Protein AF-A0A7S4K753-F1 (afdb_monomer_lite)

Radius of gyration: 19.4 Å; chains: 1; bounding box: 57×45×47 Å

Organism: NCBI:txid72548

Structure (mmCIF, N/CA/C/O backbone):
data_AF-A0A7S4K753-F1
#
_entry.id   AF-A0A7S4K753-F1
#
loop_
_atom_site.group_PDB
_atom_site.id
_atom_site.type_symbol
_atom_site.label_atom_id
_atom_site.label_alt_id
_atom_site.label_comp_id
_atom_site.label_asym_id
_atom_site.label_entity_id
_atom_site.label_seq_id
_atom_site.pdbx_PDB_ins_code
_atom_site.Cartn_x
_atom_site.Cartn_y
_atom_site.Cartn_z
_atom_site.occupancy
_atom_site.B_iso_or_equiv
_atom_site.auth_seq_id
_atom_site.auth_comp_id
_atom_site.auth_asym_id
_atom_site.auth_atom_id
_atom_site.pdbx_PDB_model_num
ATOM 1 N N . MET A 1 1 ? -25.420 13.049 -17.238 1.00 33.62 1 MET A N 1
ATOM 2 C CA . MET A 1 1 ? -24.053 12.677 -16.825 1.00 33.62 1 MET A CA 1
ATOM 3 C C . MET A 1 1 ? -24.163 11.295 -16.200 1.00 33.62 1 MET A C 1
ATOM 5 O O . MET A 1 1 ? -24.850 11.158 -15.198 1.00 33.62 1 MET A O 1
ATOM 9 N N . LEU A 1 2 ? -23.683 10.265 -16.896 1.00 20.53 2 LEU A N 1
ATOM 10 C CA . LEU A 1 2 ? -23.896 8.861 -16.536 1.00 20.53 2 LEU A CA 1
ATOM 11 C C . LEU A 1 2 ? -22.767 8.433 -15.589 1.00 20.53 2 LEU A C 1
ATOM 13 O O . LEU A 1 2 ? -21.624 8.320 -16.021 1.00 20.53 2 LEU A O 1
ATOM 17 N N . VAL A 1 3 ? -23.076 8.246 -14.307 1.00 23.66 3 VAL A N 1
ATOM 18 C CA . VAL A 1 3 ? -22.155 7.624 -13.349 1.00 23.66 3 VAL A CA 1
ATOM 19 C C . VAL A 1 3 ? -22.283 6.117 -13.539 1.00 23.66 3 VAL A C 1
ATOM 21 O O . VAL A 1 3 ? -23.297 5.526 -13.175 1.00 23.66 3 VAL A O 1
ATOM 24 N N . VAL A 1 4 ? -21.286 5.501 -14.169 1.00 25.56 4 VAL A N 1
ATOM 25 C CA . VAL A 1 4 ? -21.184 4.042 -14.233 1.00 25.56 4 VAL A CA 1
ATOM 26 C C . VAL A 1 4 ? -20.515 3.592 -12.939 1.00 25.56 4 VAL A C 1
ATOM 28 O O . VAL A 1 4 ? -19.298 3.673 -12.803 1.00 25.56 4 VAL A O 1
ATOM 31 N N . ALA A 1 5 ? -21.325 3.164 -11.972 1.00 32.41 5 ALA A N 1
ATOM 32 C CA . ALA A 1 5 ? -20.851 2.440 -10.801 1.00 32.41 5 ALA A CA 1
ATOM 33 C C . ALA A 1 5 ? -20.392 1.048 -11.260 1.00 32.41 5 ALA A C 1
ATOM 35 O O . ALA A 1 5 ? -21.208 0.161 -11.506 1.00 32.41 5 ALA A O 1
ATOM 36 N N . GLY A 1 6 ? -19.086 0.883 -11.461 1.00 29.62 6 GLY A N 1
ATOM 37 C CA . GLY A 1 6 ? -18.485 -0.427 -11.671 1.00 29.62 6 GLY A CA 1
ATOM 38 C C . GLY A 1 6 ? -18.376 -1.139 -10.330 1.00 29.62 6 GLY A C 1
ATOM 39 O O . GLY A 1 6 ? -17.559 -0.756 -9.501 1.00 29.62 6 GLY A O 1
ATOM 40 N N . THR A 1 7 ? -19.202 -2.157 -10.107 1.00 33.22 7 THR A N 1
ATOM 41 C CA . THR A 1 7 ? -19.042 -3.074 -8.976 1.00 33.22 7 THR A CA 1
ATOM 42 C C . THR A 1 7 ? -17.751 -3.861 -9.180 1.00 33.22 7 THR A C 1
ATOM 44 O O . THR A 1 7 ? -17.680 -4.720 -10.060 1.00 33.22 7 THR A O 1
ATOM 47 N N . ILE A 1 8 ? -16.718 -3.559 -8.393 1.00 40.88 8 ILE A N 1
ATOM 48 C CA . ILE A 1 8 ? -15.500 -4.366 -8.355 1.00 40.88 8 ILE A CA 1
ATOM 49 C C . ILE A 1 8 ? -15.814 -5.588 -7.495 1.00 40.88 8 ILE A C 1
ATOM 51 O O . ILE A 1 8 ? -15.892 -5.512 -6.269 1.00 40.88 8 ILE A O 1
ATOM 55 N N . ILE A 1 9 ? -16.036 -6.728 -8.146 1.00 36.34 9 ILE A N 1
ATOM 56 C CA . ILE A 1 9 ? -16.080 -8.022 -7.468 1.00 36.34 9 ILE A CA 1
ATOM 57 C C . ILE A 1 9 ? -14.629 -8.377 -7.135 1.00 36.34 9 ILE A C 1
ATOM 59 O O . ILE A 1 9 ? -13.928 -8.976 -7.944 1.00 36.34 9 ILE A O 1
ATOM 63 N N . SER A 1 10 ? -14.162 -7.962 -5.959 1.00 42.72 10 SER A N 1
ATOM 64 C CA . SER A 1 10 ? -12.923 -8.487 -5.386 1.00 42.72 10 SER A CA 1
ATOM 65 C C . SER A 1 10 ? -13.233 -9.892 -4.870 1.00 42.72 10 SER A C 1
ATOM 67 O O . SER A 1 10 ? -13.933 -10.068 -3.871 1.00 42.72 10 SER A O 1
ATOM 69 N N . ALA A 1 11 ? -12.824 -10.899 -5.639 1.00 41.78 11 ALA A N 1
ATOM 70 C CA . ALA A 1 11 ? -12.836 -12.279 -5.186 1.00 41.78 11 ALA A CA 1
ATOM 71 C C . ALA A 1 11 ? -11.800 -12.426 -4.064 1.00 41.78 11 ALA A C 1
ATOM 73 O O . ALA A 1 11 ? -10.685 -11.926 -4.191 1.00 41.78 11 ALA A O 1
ATOM 74 N N . ALA A 1 12 ? -12.165 -13.112 -2.980 1.00 41.50 12 ALA A N 1
ATOM 75 C CA . ALA A 1 12 ? -11.199 -13.529 -1.972 1.00 41.50 12 ALA A CA 1
ATOM 76 C C . ALA A 1 12 ? -10.108 -14.361 -2.662 1.00 41.50 12 ALA A C 1
ATOM 78 O O . ALA A 1 12 ? -10.408 -15.376 -3.299 1.00 41.50 12 ALA A O 1
ATOM 79 N N . VAL A 1 13 ? -8.865 -13.891 -2.582 1.00 48.81 13 VAL A N 1
ATOM 80 C CA . VAL A 1 13 ? -7.726 -14.533 -3.239 1.00 48.81 13 VAL A CA 1
ATOM 81 C C . VAL A 1 13 ? -7.493 -15.909 -2.588 1.00 48.81 13 VAL A C 1
ATOM 83 O O . VAL A 1 13 ? -7.701 -16.050 -1.377 1.00 48.81 13 VAL A O 1
ATOM 86 N N . PRO A 1 14 ? -7.138 -16.960 -3.355 1.00 47.78 14 PRO A N 1
ATOM 87 C CA . PRO A 1 14 ? -6.963 -18.304 -2.816 1.00 47.78 14 PRO A CA 1
ATOM 88 C C . PRO A 1 14 ? -5.958 -18.333 -1.661 1.00 47.78 14 PRO A C 1
ATOM 90 O O . PRO A 1 14 ? -4.966 -17.613 -1.669 1.00 47.78 14 PRO A O 1
ATOM 93 N N . SER A 1 15 ? -6.213 -19.212 -0.689 1.00 49.69 15 SER A N 1
ATOM 94 C CA . SER A 1 15 ? -5.402 -19.408 0.516 1.00 49.69 15 SER A CA 1
ATOM 95 C C . SER A 1 15 ? -3.896 -19.443 0.224 1.00 49.69 15 SER A C 1
ATOM 97 O O . SER A 1 15 ? -3.408 -20.355 -0.447 1.00 49.69 15 SER A O 1
ATOM 99 N N . GLY A 1 16 ? -3.178 -18.466 0.769 1.00 65.00 16 GLY A N 1
ATOM 100 C CA . GLY A 1 16 ? -1.738 -18.291 0.645 1.00 65.00 16 GLY A CA 1
ATOM 101 C C . GLY A 1 16 ? -1.318 -16.927 1.191 1.00 65.00 16 GLY A C 1
ATOM 102 O O . GLY A 1 16 ? -2.157 -16.082 1.498 1.00 65.00 16 GLY A O 1
ATOM 103 N N . ASN A 1 17 ? -0.015 -16.720 1.336 1.00 72.62 17 ASN A N 1
ATOM 104 C CA . ASN A 1 17 ? 0.546 -15.403 1.628 1.00 72.62 17 ASN A CA 1
ATOM 105 C C . ASN A 1 17 ? 0.481 -14.509 0.386 1.00 72.62 17 ASN A C 1
ATOM 107 O O . ASN A 1 17 ? 0.752 -15.015 -0.702 1.00 72.62 17 ASN A O 1
ATOM 111 N N . MET A 1 18 ? 0.211 -13.211 0.572 1.00 82.06 18 MET A N 1
ATOM 112 C CA . MET A 1 18 ? -0.010 -12.200 -0.481 1.00 82.06 18 MET A CA 1
ATOM 113 C C . MET A 1 18 ? 0.915 -12.378 -1.694 1.00 82.06 18 MET A C 1
ATOM 115 O O . MET A 1 18 ? 0.521 -12.965 -2.699 1.00 82.06 18 MET A O 1
ATOM 119 N N . ASN A 1 19 ? 2.180 -11.966 -1.586 1.00 76.31 19 ASN A N 1
ATOM 120 C CA . ASN A 1 19 ? 3.164 -12.096 -2.664 1.00 76.31 19 ASN A CA 1
ATOM 121 C C . ASN A 1 19 ? 3.952 -13.423 -2.654 1.00 76.31 19 ASN A C 1
ATOM 123 O O . ASN A 1 19 ? 4.995 -13.543 -3.317 1.00 76.31 19 ASN A O 1
ATOM 127 N N . GLY A 1 20 ? 3.464 -14.428 -1.922 1.00 79.06 20 GLY A N 1
ATOM 128 C CA . GLY A 1 20 ? 4.070 -15.752 -1.802 1.00 79.06 20 GLY A CA 1
ATOM 129 C C . GLY A 1 20 ? 4.951 -15.935 -0.561 1.00 79.06 20 GLY A C 1
ATOM 130 O O . GLY A 1 20 ? 4.655 -15.437 0.519 1.00 79.06 20 GLY A O 1
ATOM 131 N N . LYS A 1 21 ? 6.011 -16.743 -0.687 1.00 80.88 21 LYS A N 1
ATOM 132 C CA . LYS A 1 21 ? 6.889 -17.098 0.443 1.00 80.88 21 LYS A CA 1
ATOM 133 C C . LYS A 1 21 ? 7.799 -15.938 0.833 1.00 80.88 21 LYS A C 1
ATOM 135 O O . LYS A 1 21 ? 8.404 -15.327 -0.050 1.00 80.88 21 LYS A O 1
ATOM 140 N N . TYR A 1 22 ? 7.982 -15.726 2.132 1.00 81.56 22 TYR A N 1
ATOM 141 C CA . TYR A 1 22 ? 8.863 -14.690 2.656 1.00 81.56 22 TYR A CA 1
ATOM 142 C C . TYR A 1 22 ? 10.170 -15.290 3.190 1.00 81.56 22 TYR A C 1
ATOM 144 O O . TYR A 1 22 ? 10.201 -16.397 3.726 1.00 81.56 22 TYR A O 1
ATOM 152 N N . SER A 1 23 ? 11.270 -14.547 3.054 1.00 82.38 23 SER A N 1
ATOM 153 C CA . SER A 1 23 ? 12.456 -14.751 3.895 1.00 82.38 23 SER A CA 1
ATOM 154 C C . SER A 1 23 ? 12.324 -13.829 5.098 1.00 82.38 23 SER A C 1
ATOM 156 O O . SER A 1 23 ? 11.972 -12.659 4.942 1.00 82.38 23 SER A O 1
ATOM 158 N N . VAL A 1 24 ? 12.581 -14.348 6.297 1.00 82.38 24 VAL A N 1
ATOM 159 C CA . VAL A 1 24 ? 12.437 -13.579 7.536 1.00 82.38 24 VAL A CA 1
ATOM 160 C C . VAL A 1 24 ? 13.811 -13.209 8.069 1.00 82.38 24 VAL A C 1
ATOM 162 O O . VAL A 1 24 ? 14.680 -14.069 8.228 1.00 82.38 24 VAL A O 1
ATOM 165 N N . SER A 1 25 ? 14.003 -11.928 8.373 1.00 80.56 25 SER A N 1
ATOM 166 C CA . SER A 1 25 ? 15.203 -11.414 9.025 1.00 80.56 25 SER A CA 1
ATOM 167 C C . SER A 1 25 ? 14.930 -11.072 10.494 1.00 80.56 25 SER A C 1
ATOM 169 O O . SER A 1 25 ? 13.840 -10.653 10.879 1.00 80.56 25 SER A O 1
ATOM 171 N N . SER A 1 26 ? 15.924 -11.289 11.357 1.00 80.69 26 SER A N 1
ATOM 172 C CA . SER A 1 26 ? 15.880 -10.896 12.770 1.00 80.69 26 SER A CA 1
ATOM 173 C C . SER A 1 26 ? 17.269 -10.454 13.222 1.00 80.69 26 SER A C 1
ATOM 175 O O . SER A 1 26 ? 18.160 -11.276 13.478 1.00 80.69 26 SER A O 1
ATOM 177 N N . GLY A 1 27 ? 17.461 -9.134 13.291 1.00 81.69 27 GLY A N 1
ATOM 178 C CA . GLY A 1 27 ? 18.778 -8.530 13.477 1.00 81.69 27 GLY A CA 1
ATOM 179 C C . GLY A 1 27 ? 19.709 -8.901 12.321 1.00 81.69 27 GLY A C 1
ATOM 180 O O . GLY A 1 27 ? 19.353 -8.747 11.160 1.00 81.69 27 GLY A O 1
ATOM 181 N N . ALA A 1 28 ? 20.887 -9.441 12.634 1.00 84.19 28 ALA A N 1
ATOM 182 C CA . ALA A 1 28 ? 21.867 -9.870 11.631 1.00 84.19 28 ALA A CA 1
ATOM 183 C C . ALA A 1 28 ? 21.584 -11.256 11.010 1.00 84.19 28 ALA A C 1
ATOM 185 O O . ALA A 1 28 ? 22.373 -11.732 10.195 1.00 84.19 28 ALA A O 1
ATOM 186 N N . ARG A 1 29 ? 20.515 -11.951 11.424 1.00 84.62 29 ARG A N 1
ATOM 187 C CA . ARG A 1 29 ? 20.182 -13.291 10.918 1.00 84.62 29 ARG A CA 1
ATOM 188 C C . ARG A 1 29 ? 19.162 -13.192 9.793 1.00 84.62 29 ARG A C 1
ATOM 190 O O . ARG A 1 29 ? 18.125 -12.561 9.975 1.00 84.62 29 ARG A O 1
ATOM 197 N N . MET A 1 30 ? 19.449 -13.870 8.689 1.00 86.44 30 MET A N 1
ATOM 198 C CA . MET A 1 30 ? 18.523 -14.098 7.578 1.00 86.44 30 MET A CA 1
ATOM 199 C C . MET A 1 30 ? 17.912 -15.497 7.683 1.00 86.44 30 MET A C 1
ATOM 201 O O . MET A 1 30 ? 18.473 -16.359 8.363 1.00 86.44 30 MET A O 1
ATOM 205 N N . ASP A 1 31 ? 16.777 -15.703 7.014 1.00 86.81 31 ASP A N 1
ATOM 206 C CA . ASP A 1 31 ? 16.052 -16.978 6.953 1.00 86.81 31 ASP A CA 1
ATOM 207 C C . ASP A 1 31 ? 15.750 -17.576 8.336 1.00 86.81 31 ASP A C 1
ATOM 209 O O . ASP A 1 31 ? 15.841 -18.788 8.557 1.00 86.81 31 ASP A O 1
ATOM 213 N N . VAL A 1 32 ? 15.412 -16.722 9.309 1.00 86.25 32 VAL A N 1
ATOM 214 C CA . VAL A 1 32 ? 15.067 -17.217 10.642 1.00 86.25 32 VAL A CA 1
ATOM 215 C C . VAL A 1 32 ? 13.771 -18.031 10.582 1.00 86.25 32 VAL A C 1
ATOM 217 O O . VAL A 1 32 ? 12.822 -17.612 9.917 1.00 86.25 32 VAL A O 1
ATOM 220 N N . PRO A 1 33 ? 13.685 -19.177 11.289 1.00 83.62 33 PRO A N 1
ATOM 221 C CA . PRO A 1 33 ? 12.453 -19.946 11.341 1.00 83.62 33 PRO A CA 1
ATOM 222 C C . PRO A 1 33 ? 11.321 -19.104 11.926 1.00 83.62 33 PRO A C 1
ATOM 224 O O . PRO A 1 33 ? 11.342 -18.724 13.098 1.00 83.62 33 PRO A O 1
ATOM 227 N N . PHE A 1 34 ? 10.324 -18.830 11.102 1.00 81.69 34 PHE A N 1
ATOM 228 C CA . PHE A 1 34 ? 9.116 -18.122 11.475 1.00 81.69 34 PHE A CA 1
ATOM 229 C C . PHE A 1 34 ? 7.969 -18.721 10.669 1.00 81.69 34 PHE A C 1
ATOM 231 O O . PHE A 1 34 ? 8.136 -19.019 9.489 1.00 81.69 34 PHE A O 1
ATOM 238 N N . ASN A 1 35 ? 6.821 -18.946 11.312 1.00 82.25 35 ASN A N 1
ATOM 239 C CA . ASN A 1 35 ? 5.630 -19.355 10.578 1.00 82.25 35 ASN A CA 1
ATOM 240 C C . ASN A 1 35 ? 5.113 -18.130 9.824 1.00 82.25 35 ASN A C 1
ATOM 242 O O . ASN A 1 35 ? 4.389 -17.323 10.405 1.00 82.25 35 ASN A O 1
ATOM 246 N N . ASP A 1 36 ? 5.521 -17.973 8.574 1.00 80.25 36 ASP A N 1
ATOM 247 C CA . ASP A 1 36 ? 5.070 -16.904 7.699 1.00 80.25 36 ASP A CA 1
ATOM 248 C C . ASP A 1 36 ? 3.751 -17.248 6.997 1.00 80.25 36 ASP A C 1
ATOM 250 O O . ASP A 1 36 ? 3.225 -16.383 6.322 1.00 80.25 36 ASP A O 1
ATOM 254 N N . ASP A 1 37 ? 3.175 -18.443 7.181 1.00 82.69 37 ASP A N 1
ATOM 255 C CA . ASP A 1 37 ? 1.859 -18.823 6.651 1.00 82.69 37 ASP A CA 1
ATOM 256 C C . ASP A 1 37 ? 0.741 -18.176 7.483 1.00 82.69 37 ASP A C 1
ATOM 258 O O . ASP A 1 37 ? 0.266 -18.715 8.492 1.00 82.69 37 ASP A O 1
ATOM 262 N N . TYR A 1 38 ? 0.327 -16.979 7.073 1.00 82.94 38 TYR A N 1
ATOM 263 C CA . TYR A 1 38 ? -0.713 -16.218 7.763 1.00 82.94 38 TYR A CA 1
ATOM 264 C C . TYR A 1 38 ? -2.106 -16.824 7.588 1.00 82.94 38 TYR A C 1
ATOM 266 O O . TYR A 1 38 ? -2.925 -16.702 8.506 1.00 82.94 38 TYR A O 1
ATOM 274 N N . ALA A 1 39 ? -2.353 -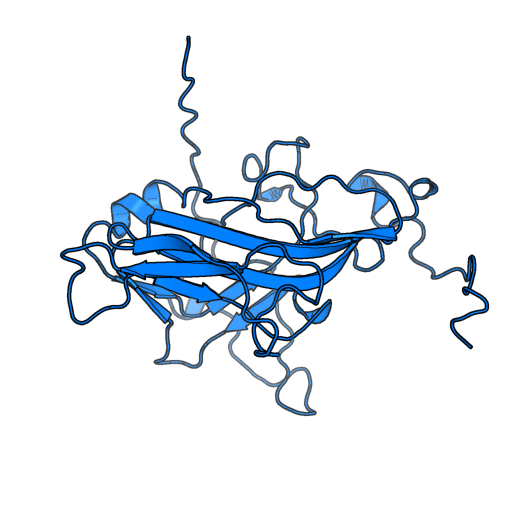17.532 6.486 1.00 84.62 39 ALA A N 1
ATOM 275 C CA . ALA A 1 39 ? -3.616 -18.219 6.241 1.00 84.62 39 ALA A CA 1
ATOM 276 C C . ALA A 1 39 ? -3.819 -19.378 7.232 1.00 84.62 39 ALA A C 1
ATOM 278 O O . ALA A 1 39 ? -4.906 -19.522 7.791 1.00 84.62 39 ALA A O 1
ATOM 279 N N . SER A 1 40 ? -2.764 -20.143 7.554 1.00 85.38 40 SER A N 1
ATOM 280 C CA . SER A 1 40 ? -2.821 -21.201 8.585 1.00 85.38 40 SER A CA 1
ATOM 281 C C . SER A 1 40 ? -3.198 -20.685 9.977 1.00 85.38 40 SER A C 1
ATOM 283 O O . SER A 1 40 ? -3.706 -21.436 10.810 1.00 85.38 40 SER A O 1
ATOM 285 N N . LYS A 1 41 ? -2.972 -19.391 10.229 1.00 84.62 41 LYS A N 1
ATOM 286 C CA . LYS A 1 41 ? -3.328 -18.698 11.474 1.00 84.62 41 LYS A CA 1
ATOM 287 C C . LYS A 1 41 ? -4.736 -18.092 11.435 1.00 84.62 41 LYS A C 1
ATOM 289 O O . LYS A 1 41 ? -5.125 -17.426 12.390 1.00 84.62 41 LYS A O 1
ATOM 294 N N . GLY A 1 42 ? -5.485 -18.305 10.352 1.00 87.56 42 GLY A N 1
ATOM 295 C CA . GLY A 1 42 ? -6.834 -17.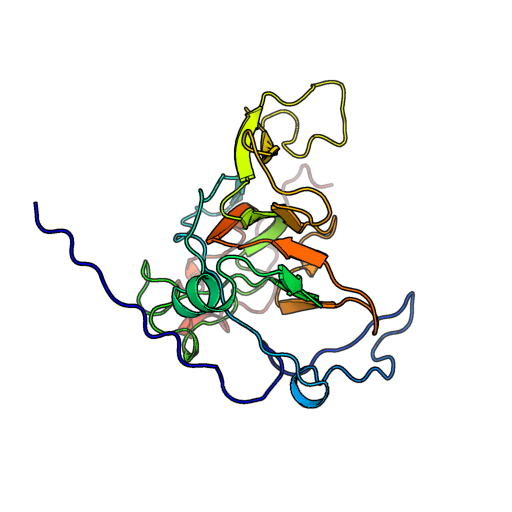777 10.159 1.00 87.56 42 GLY A CA 1
ATOM 296 C C . GLY A 1 42 ? -6.886 -16.320 9.701 1.00 87.56 42 GLY A C 1
ATOM 297 O O . GLY A 1 42 ? -7.940 -15.702 9.833 1.00 87.56 42 GLY A O 1
ATOM 298 N N . ASN A 1 43 ? -5.782 -15.759 9.195 1.00 89.06 43 ASN A N 1
ATOM 299 C CA . ASN A 1 43 ? -5.806 -14.413 8.626 1.00 89.06 43 ASN A CA 1
ATOM 300 C C . ASN A 1 43 ? -6.322 -14.439 7.184 1.00 89.06 43 ASN A C 1
ATOM 302 O O . ASN A 1 43 ? -6.060 -15.372 6.425 1.00 89.06 43 ASN A O 1
ATOM 306 N N . GLU A 1 44 ? -7.010 -13.365 6.819 1.00 91.81 44 GLU A N 1
ATOM 307 C CA . GLU A 1 44 ? -7.442 -13.034 5.463 1.00 91.81 44 GLU A CA 1
ATOM 308 C C . GLU A 1 44 ? -6.733 -11.735 5.046 1.00 91.81 44 GLU A C 1
ATOM 310 O O . GLU A 1 44 ? -6.314 -10.960 5.910 1.00 91.81 44 GLU A O 1
ATOM 315 N N . TYR A 1 45 ? -6.621 -11.470 3.744 1.00 91.94 45 TYR A N 1
ATOM 316 C CA . TYR A 1 45 ? -6.102 -10.200 3.234 1.00 91.94 45 TYR A CA 1
ATOM 317 C C . TYR A 1 45 ? -7.007 -9.630 2.142 1.00 91.94 45 TYR A C 1
ATOM 319 O O . TYR A 1 45 ? -7.872 -10.321 1.602 1.00 91.94 45 TYR A O 1
ATOM 327 N N . PHE A 1 46 ? -6.808 -8.352 1.842 1.00 93.44 46 PHE A N 1
ATOM 328 C CA . PHE A 1 46 ? -7.440 -7.654 0.734 1.00 93.44 46 PHE A CA 1
ATOM 329 C C . PHE A 1 46 ? -6.460 -6.625 0.175 1.00 93.44 46 PHE A C 1
ATOM 331 O O . PHE A 1 46 ? -5.685 -6.036 0.930 1.00 93.44 46 PHE A O 1
ATOM 338 N N . ASP A 1 47 ? -6.530 -6.392 -1.130 1.00 92.12 47 ASP A N 1
ATOM 339 C CA . ASP A 1 47 ? -5.688 -5.407 -1.797 1.00 92.12 47 ASP A CA 1
ATOM 340 C C . ASP A 1 47 ? -6.370 -4.041 -1.846 1.00 92.12 47 ASP A C 1
ATOM 342 O O . ASP A 1 47 ? -7.595 -3.921 -1.967 1.00 92.12 47 ASP A O 1
ATOM 346 N N . VAL A 1 48 ? -5.551 -2.995 -1.783 1.00 93.38 48 VAL A N 1
ATOM 347 C CA . VAL A 1 48 ? -5.980 -1.616 -1.991 1.00 93.38 48 VAL A CA 1
ATOM 348 C C . VAL A 1 48 ? -4.999 -0.954 -2.936 1.00 93.38 48 VAL A C 1
ATOM 350 O O . VAL A 1 48 ? -3.788 -1.021 -2.742 1.00 93.38 48 VAL A O 1
ATOM 353 N N . TYR A 1 49 ? -5.531 -0.298 -3.958 1.00 93.00 49 TYR A N 1
ATOM 354 C CA . TYR A 1 49 ? -4.734 0.317 -5.005 1.00 93.00 49 TYR A CA 1
ATOM 355 C C . TYR A 1 49 ? -4.807 1.836 -4.914 1.00 93.00 49 TYR A C 1
ATOM 357 O O . TYR A 1 49 ? -5.882 2.403 -4.716 1.00 93.00 49 TYR A O 1
ATOM 365 N N . SER A 1 50 ? -3.668 2.496 -5.111 1.00 92.12 50 SER A N 1
ATOM 366 C CA . SER A 1 50 ? -3.651 3.911 -5.474 1.00 92.12 50 SER A CA 1
ATOM 367 C C . SER A 1 50 ? -3.995 4.088 -6.961 1.00 92.12 50 SER A C 1
ATOM 369 O O . SER A 1 50 ? -3.940 3.121 -7.730 1.00 92.12 50 SER A O 1
ATOM 371 N N . PRO A 1 51 ? -4.283 5.319 -7.414 1.00 92.00 51 PRO A N 1
ATOM 372 C CA . PRO A 1 51 ? -4.323 5.645 -8.831 1.00 92.00 51 PRO A CA 1
ATOM 373 C C . PRO A 1 51 ? -2.980 5.356 -9.517 1.00 92.00 51 PRO A C 1
ATOM 375 O O . PRO A 1 51 ? -1.951 5.147 -8.866 1.00 92.00 51 PRO A O 1
ATOM 378 N N . GLU A 1 52 ? -2.996 5.347 -10.849 1.00 91.56 52 GLU A N 1
ATOM 379 C CA . GLU A 1 52 ? -1.794 5.135 -11.655 1.00 91.56 52 GLU A CA 1
ATOM 380 C C . GLU A 1 52 ? -0.759 6.248 -11.425 1.00 91.56 52 GLU A C 1
ATOM 382 O O . GLU A 1 52 ? -1.094 7.432 -11.375 1.00 91.56 52 GLU A O 1
ATOM 387 N N . ILE A 1 53 ? 0.509 5.847 -11.318 1.00 90.50 53 ILE A N 1
ATOM 388 C CA . ILE A 1 53 ? 1.664 6.742 -11.239 1.00 90.50 53 ILE A CA 1
ATOM 389 C C . ILE A 1 53 ? 2.331 6.773 -12.617 1.00 90.50 53 ILE A C 1
ATOM 391 O O . ILE A 1 53 ? 2.642 5.725 -13.186 1.00 90.50 53 ILE A O 1
ATOM 395 N N . ALA A 1 54 ? 2.576 7.973 -13.141 1.00 89.62 54 ALA A N 1
ATOM 396 C CA . ALA A 1 54 ? 3.281 8.183 -14.399 1.00 89.62 54 ALA A CA 1
ATOM 397 C C . ALA A 1 54 ? 4.437 9.164 -14.188 1.00 89.62 54 ALA A C 1
ATOM 399 O O . ALA A 1 54 ? 4.219 10.301 -13.782 1.00 89.62 54 ALA A O 1
ATOM 400 N N . THR A 1 55 ? 5.656 8.712 -14.481 1.00 90.50 55 THR A N 1
ATOM 401 C CA . THR A 1 55 ? 6.903 9.437 -14.205 1.00 90.50 55 THR A CA 1
ATOM 402 C C . THR A 1 55 ? 7.839 9.449 -15.409 1.00 90.50 55 THR A C 1
ATOM 404 O O . THR A 1 55 ? 7.740 8.645 -16.349 1.00 90.50 55 THR A O 1
ATOM 407 N N . THR A 1 56 ? 8.796 10.367 -15.372 1.00 89.94 56 THR A N 1
ATOM 408 C CA . THR A 1 56 ? 9.917 10.483 -16.306 1.00 89.94 56 THR A CA 1
ATOM 409 C C . THR A 1 56 ? 11.226 10.048 -15.645 1.00 89.94 56 THR A C 1
ATOM 411 O O . THR A 1 56 ? 11.337 10.026 -14.426 1.00 89.94 56 THR A O 1
ATOM 414 N N . TYR A 1 57 ? 12.231 9.652 -16.433 1.00 88.62 57 TYR A N 1
ATOM 415 C CA . TYR A 1 57 ? 13.503 9.167 -15.877 1.00 88.62 57 TYR A CA 1
ATOM 416 C C . TYR A 1 57 ? 14.173 10.223 -14.984 1.00 88.62 57 TYR A C 1
ATOM 418 O O . TYR A 1 57 ? 14.378 11.358 -15.415 1.00 88.62 57 TYR A O 1
ATOM 426 N N . GLY A 1 58 ? 14.559 9.826 -13.771 1.00 85.69 58 GLY A N 1
ATOM 427 C CA . GLY A 1 58 ? 15.171 10.693 -12.765 1.00 85.69 58 GLY A CA 1
ATOM 428 C C . GLY A 1 58 ? 14.177 11.548 -11.976 1.00 85.69 58 GLY A C 1
ATOM 429 O O . GLY A 1 58 ? 14.597 12.291 -11.091 1.00 85.69 58 GLY A O 1
ATOM 430 N N . GLU A 1 59 ? 12.879 11.458 -12.269 1.00 87.88 59 GLU A N 1
ATOM 431 C CA . GLU A 1 59 ? 11.850 12.168 -11.520 1.00 87.88 59 GLU A CA 1
ATOM 432 C C . GLU A 1 59 ? 11.716 11.601 -10.106 1.00 87.88 59 GLU A C 1
ATOM 434 O O . GLU A 1 59 ? 11.588 10.390 -9.918 1.00 87.88 59 GLU A O 1
ATOM 439 N N . ASN A 1 60 ? 11.732 12.502 -9.122 1.00 87.25 60 ASN A N 1
ATOM 440 C CA . ASN A 1 60 ? 11.348 12.210 -7.749 1.00 87.25 60 ASN A CA 1
ATOM 441 C C . ASN A 1 60 ? 9.841 12.453 -7.596 1.00 87.25 60 ASN A C 1
ATOM 443 O O . ASN A 1 60 ? 9.407 13.586 -7.383 1.00 87.25 60 ASN A O 1
ATOM 447 N N . PHE A 1 61 ? 9.058 11.388 -7.724 1.00 87.94 61 PHE A N 1
ATOM 448 C CA . PHE A 1 61 ? 7.619 11.400 -7.517 1.00 87.94 61 PHE A CA 1
ATOM 449 C C . PHE A 1 61 ? 7.322 11.298 -6.027 1.00 87.94 61 PHE A C 1
ATOM 451 O O . PHE A 1 61 ? 7.364 10.211 -5.459 1.00 87.94 61 PHE A O 1
ATOM 458 N N . TRP A 1 62 ? 7.027 12.431 -5.398 1.00 85.50 62 TRP A N 1
ATOM 459 C CA . TRP A 1 62 ? 6.538 12.493 -4.025 1.00 85.50 62 TRP A CA 1
ATOM 460 C C . TRP A 1 62 ? 5.208 13.229 -4.023 1.00 85.50 62 TRP A C 1
ATOM 462 O O . TRP A 1 62 ? 5.159 14.458 -4.075 1.00 85.50 62 TRP A O 1
ATOM 472 N N . THR A 1 63 ? 4.114 12.485 -4.114 1.00 85.25 63 THR A N 1
ATOM 473 C CA . THR A 1 63 ? 2.811 13.073 -4.440 1.00 85.25 63 THR A CA 1
ATOM 474 C C . THR A 1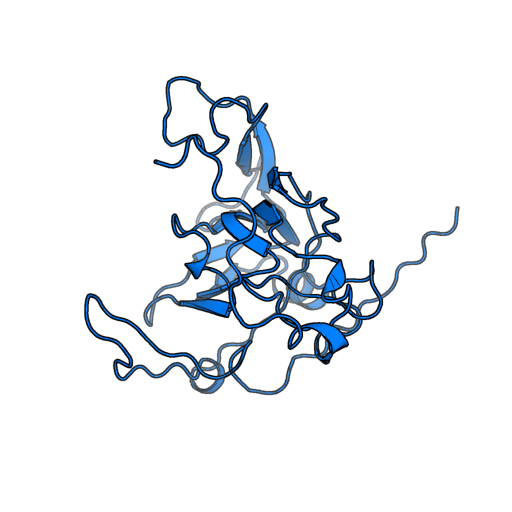 63 ? 1.699 12.345 -3.712 1.00 85.25 63 THR A C 1
ATOM 476 O O . THR A 1 63 ? 1.698 11.123 -3.626 1.00 85.25 63 THR A O 1
ATOM 479 N N . ASP A 1 64 ? 0.764 13.122 -3.175 1.00 87.69 64 ASP A N 1
ATOM 480 C CA . ASP A 1 64 ? -0.469 12.621 -2.578 1.00 87.69 64 ASP A CA 1
ATOM 481 C C . ASP A 1 64 ? -1.328 11.919 -3.642 1.00 87.69 64 ASP A C 1
ATOM 483 O O . ASP A 1 64 ? -1.651 12.499 -4.682 1.00 87.69 64 ASP A O 1
ATOM 487 N N . MET A 1 65 ? -1.697 10.669 -3.367 1.00 90.12 65 MET A N 1
ATOM 488 C CA . MET A 1 65 ? -2.520 9.837 -4.246 1.00 90.12 65 MET A CA 1
ATOM 489 C C . MET A 1 65 ? -4.017 9.888 -3.900 1.00 90.12 65 MET A C 1
ATOM 491 O O . MET A 1 65 ? -4.810 9.120 -4.454 1.00 90.12 65 MET A O 1
ATOM 495 N N . GLY A 1 66 ? -4.406 10.776 -2.986 1.00 90.56 66 GLY A N 1
ATOM 496 C CA . GLY A 1 66 ? -5.765 10.992 -2.522 1.00 90.56 66 GLY A CA 1
ATOM 497 C C . GLY A 1 66 ? -6.324 9.847 -1.677 1.00 90.56 66 GLY A C 1
ATOM 498 O O . GLY A 1 66 ? -5.673 8.836 -1.402 1.00 90.56 66 GLY A O 1
ATOM 499 N N . LEU A 1 67 ? -7.585 10.012 -1.270 1.00 92.44 67 LEU A N 1
ATOM 500 C CA . LEU A 1 67 ? -8.363 8.969 -0.605 1.00 92.44 67 LEU A CA 1
ATOM 501 C C . LEU A 1 67 ? -8.935 7.993 -1.637 1.00 92.44 67 LEU A C 1
ATOM 503 O O . LEU A 1 67 ? -9.762 8.351 -2.475 1.00 92.44 67 LEU A O 1
ATOM 507 N N . ASN A 1 68 ? -8.526 6.739 -1.518 1.00 93.44 68 ASN A N 1
ATOM 508 C CA . ASN A 1 68 ? -8.940 5.610 -2.332 1.00 93.44 68 ASN A CA 1
ATOM 509 C C . ASN A 1 68 ? -9.917 4.739 -1.533 1.00 93.44 68 ASN A C 1
ATOM 511 O O . ASN A 1 68 ? -9.680 4.478 -0.351 1.00 93.44 68 ASN A O 1
ATOM 515 N N . PRO A 1 69 ? -11.040 4.301 -2.122 1.00 94.31 69 PRO A N 1
ATOM 516 C CA . PRO A 1 69 ? -11.996 3.461 -1.414 1.00 94.31 69 PRO A CA 1
ATOM 517 C C . PRO A 1 69 ? -11.380 2.099 -1.080 1.00 94.31 69 PRO A C 1
ATOM 519 O O . PRO A 1 69 ? -10.690 1.498 -1.904 1.00 94.31 69 PRO A O 1
ATOM 522 N N . LEU A 1 70 ? -11.669 1.590 0.119 1.00 96.50 70 LEU A N 1
ATOM 523 C CA . LEU A 1 70 ? -11.461 0.172 0.408 1.00 96.50 70 LEU A CA 1
ATOM 524 C C . LEU A 1 70 ? -12.478 -0.674 -0.379 1.00 96.50 70 LEU A C 1
ATOM 526 O O . LEU A 1 70 ? -13.535 -0.157 -0.750 1.00 96.50 70 LEU A O 1
ATOM 530 N N . PRO A 1 71 ? -12.219 -1.976 -0.601 1.00 95.25 71 PRO A N 1
ATOM 531 C CA . PRO A 1 71 ? -13.192 -2.850 -1.244 1.00 95.25 71 PRO A CA 1
ATOM 532 C C . PRO A 1 71 ? -14.543 -2.841 -0.515 1.00 95.25 71 PRO A C 1
ATOM 534 O O . PRO A 1 71 ? -14.597 -3.005 0.706 1.00 95.25 71 PRO A O 1
ATOM 537 N N . ASP A 1 72 ? -15.645 -2.721 -1.264 1.00 96.50 72 ASP A N 1
ATOM 538 C CA . ASP A 1 72 ? -17.000 -2.583 -0.704 1.00 96.50 72 ASP A CA 1
ATOM 539 C C . ASP A 1 72 ? -17.342 -3.676 0.317 1.00 96.50 72 ASP A C 1
ATOM 541 O O . ASP A 1 72 ? -17.964 -3.411 1.345 1.00 96.50 72 ASP A O 1
ATOM 545 N N . HIS A 1 73 ? -16.909 -4.914 0.061 1.00 95.94 73 HIS A N 1
ATOM 546 C CA . HIS A 1 73 ? -17.167 -6.043 0.951 1.00 95.94 73 HIS A CA 1
ATOM 547 C C . HIS A 1 73 ? -16.448 -5.907 2.307 1.00 95.94 73 HIS A C 1
ATOM 549 O O . HIS A 1 73 ? -16.987 -6.344 3.324 1.00 95.94 73 HIS A O 1
ATOM 555 N N . ILE A 1 74 ? -15.272 -5.268 2.350 1.00 97.69 74 ILE A N 1
ATOM 556 C CA . ILE A 1 74 ? -14.551 -4.960 3.593 1.00 97.69 74 ILE A CA 1
ATOM 557 C C . ILE A 1 74 ? -15.287 -3.862 4.353 1.00 97.69 74 ILE A C 1
ATOM 559 O O . ILE A 1 74 ? -15.598 -4.039 5.533 1.00 97.69 74 ILE A O 1
ATOM 563 N N . VAL A 1 75 ? -15.648 -2.774 3.665 1.00 98.12 75 VAL A N 1
ATOM 564 C CA . VAL A 1 75 ? -16.398 -1.659 4.262 1.00 98.12 75 VAL A CA 1
ATOM 565 C C . VAL A 1 75 ? -17.709 -2.154 4.877 1.00 98.12 75 VAL A C 1
ATOM 567 O O . VAL A 1 75 ? -18.012 -1.861 6.032 1.00 98.12 75 VAL A O 1
ATOM 570 N N . GLN A 1 76 ? -18.467 -2.975 4.148 1.00 98.31 76 GLN A N 1
ATOM 571 C CA . GLN A 1 76 ? -19.725 -3.550 4.630 1.00 98.31 76 GLN A CA 1
ATOM 572 C C . GLN A 1 76 ? -19.518 -4.520 5.801 1.00 98.31 76 GLN A C 1
ATOM 574 O O . GLN A 1 76 ? -20.268 -4.472 6.778 1.00 98.31 76 GLN A O 1
ATOM 579 N N . ARG A 1 77 ? -18.499 -5.391 5.743 1.00 97.88 77 ARG A N 1
ATOM 580 C CA . ARG A 1 77 ? -18.208 -6.366 6.810 1.00 97.88 77 ARG A CA 1
ATOM 581 C C . ARG A 1 77 ? -17.894 -5.678 8.137 1.00 97.88 77 ARG A C 1
ATOM 583 O O . ARG A 1 77 ? -18.335 -6.171 9.186 1.00 97.88 77 ARG A O 1
ATOM 590 N N . PHE A 1 78 ? -17.165 -4.561 8.079 1.00 97.81 78 PHE A N 1
ATOM 591 C CA . PHE A 1 78 ? -16.661 -3.827 9.240 1.00 97.81 78 PHE A CA 1
ATOM 592 C C . PHE A 1 78 ? -17.417 -2.532 9.567 1.00 97.81 78 PHE A C 1
ATOM 594 O O . PHE A 1 78 ? -17.009 -1.808 10.473 1.00 97.81 78 PHE A O 1
ATOM 601 N N . ALA A 1 79 ? -18.554 -2.262 8.923 1.00 97.69 79 ALA A N 1
ATOM 602 C CA . ALA A 1 79 ? -19.428 -1.155 9.299 1.00 97.69 79 ALA A CA 1
ATOM 603 C C . ALA A 1 79 ? -19.880 -1.283 10.770 1.00 97.69 79 ALA A C 1
ATOM 605 O O . ALA A 1 79 ? -20.507 -2.274 11.156 1.00 97.69 79 ALA A O 1
ATOM 606 N N . GLY A 1 80 ? -19.535 -0.292 11.598 1.00 96.31 80 GLY A N 1
ATOM 607 C CA . GLY A 1 80 ? -19.795 -0.288 13.042 1.00 96.31 80 GLY A CA 1
ATOM 608 C C . GLY A 1 80 ? -18.959 -1.293 13.843 1.00 96.31 80 GLY A C 1
ATOM 609 O O . GLY A 1 80 ? -19.319 -1.620 14.973 1.00 96.31 80 GLY A O 1
ATOM 610 N N . LYS A 1 81 ? -17.885 -1.842 13.263 1.00 97.44 81 LYS A N 1
ATOM 611 C CA . LYS A 1 81 ? -17.015 -2.842 13.897 1.00 97.44 81 LYS A CA 1
ATOM 612 C C . LYS A 1 81 ? -15.554 -2.430 13.809 1.00 97.44 81 LYS A C 1
ATOM 614 O O . LYS A 1 81 ? -15.181 -1.523 13.072 1.00 97.44 81 LYS A O 1
ATOM 619 N N . VAL A 1 82 ? -14.721 -3.133 14.564 1.00 97.50 82 VAL A N 1
ATOM 620 C CA . VAL A 1 82 ? -13.268 -2.964 14.544 1.00 97.50 82 VAL A CA 1
ATOM 621 C C . VAL A 1 82 ? -12.653 -4.005 13.617 1.00 97.50 82 VAL A C 1
ATOM 623 O O . VAL A 1 82 ? -12.947 -5.195 13.733 1.00 97.50 82 VAL A O 1
ATOM 626 N N . LEU A 1 83 ? -11.799 -3.546 12.709 1.00 97.62 83 LEU A N 1
ATOM 627 C CA . LEU A 1 83 ? -10.879 -4.373 11.942 1.00 97.62 83 LEU A CA 1
ATOM 628 C C . LEU A 1 83 ? -9.539 -4.428 12.683 1.00 97.62 83 LEU A C 1
ATOM 630 O O . LEU A 1 83 ? -9.032 -3.401 13.134 1.00 97.62 83 LEU A O 1
ATOM 634 N N . ALA A 1 84 ? -8.975 -5.627 12.805 1.00 96.56 84 ALA A N 1
ATOM 635 C CA . ALA A 1 84 ? -7.632 -5.842 13.322 1.00 96.56 84 ALA A CA 1
ATOM 636 C C . ALA A 1 84 ? -6.685 -6.132 12.152 1.00 96.56 84 ALA A C 1
ATOM 638 O O . ALA A 1 84 ? -6.810 -7.167 11.500 1.00 96.56 84 ALA A O 1
ATOM 639 N N . ILE A 1 85 ? -5.746 -5.224 11.895 1.00 95.62 85 ILE A N 1
ATOM 640 C CA . ILE A 1 85 ? -4.686 -5.401 10.903 1.00 95.62 85 ILE A CA 1
ATOM 641 C C . ILE A 1 85 ? -3.481 -6.030 11.599 1.00 95.62 85 ILE A C 1
ATOM 643 O O . ILE A 1 85 ? -2.816 -5.399 12.420 1.00 95.62 85 ILE A O 1
ATOM 647 N N . THR A 1 86 ? -3.207 -7.295 11.295 1.00 92.88 86 THR A N 1
ATOM 648 C CA . THR A 1 86 ? -2.087 -8.067 11.870 1.00 92.88 86 THR A CA 1
ATOM 649 C C . THR A 1 86 ? -0.790 -7.932 11.071 1.00 92.88 86 THR A C 1
ATOM 651 O O . THR A 1 86 ? 0.243 -8.481 11.451 1.00 92.88 86 THR A O 1
ATOM 654 N N . GLY A 1 87 ? -0.840 -7.199 9.968 1.00 90.88 87 GLY A N 1
ATOM 655 C CA . GLY A 1 87 ? 0.292 -6.855 9.132 1.00 90.88 87 GLY A CA 1
ATOM 656 C C . GLY A 1 87 ? -0.185 -6.364 7.777 1.00 90.88 87 GLY A C 1
ATOM 657 O O . GLY A 1 87 ? -1.381 -6.396 7.484 1.00 90.88 87 GLY A O 1
ATOM 658 N N . TYR A 1 88 ? 0.751 -5.903 6.967 1.00 90.25 88 TYR A N 1
ATOM 659 C CA . TYR A 1 88 ? 0.479 -5.388 5.635 1.00 90.25 88 TYR A CA 1
ATOM 660 C C . TYR A 1 88 ? 1.696 -5.597 4.740 1.00 90.25 88 TYR A C 1
ATOM 662 O O . TYR A 1 88 ? 2.797 -5.888 5.206 1.00 90.25 88 TYR A O 1
ATOM 670 N N . GLU A 1 89 ? 1.490 -5.465 3.442 1.00 88.69 89 GLU A N 1
ATOM 671 C CA . GLU A 1 89 ? 2.548 -5.514 2.449 1.00 88.69 89 GLU A CA 1
ATOM 672 C C . GLU A 1 89 ? 2.407 -4.316 1.523 1.00 88.69 89 GLU A C 1
ATOM 674 O O . GLU A 1 89 ? 1.301 -3.832 1.277 1.00 88.69 89 GLU A O 1
ATOM 679 N N . GLN A 1 90 ? 3.539 -3.838 1.021 1.00 87.19 90 GLN A N 1
ATOM 680 C CA . GLN A 1 90 ? 3.579 -2.792 0.019 1.00 87.19 90 GLN A CA 1
ATOM 681 C C . GLN A 1 90 ? 4.267 -3.328 -1.239 1.00 87.19 90 GLN A C 1
ATOM 683 O O . GLN A 1 90 ? 5.325 -3.960 -1.199 1.00 87.19 90 GLN A O 1
ATOM 688 N N . ASP A 1 91 ? 3.666 -3.068 -2.394 1.00 89.00 91 ASP A N 1
ATOM 689 C CA . ASP A 1 91 ? 4.274 -3.362 -3.687 1.00 89.00 91 ASP A CA 1
ATOM 690 C C . ASP A 1 91 ? 4.021 -2.203 -4.653 1.00 89.00 91 ASP A C 1
ATOM 692 O O . ASP A 1 91 ? 3.146 -1.362 -4.450 1.00 89.00 91 ASP A O 1
ATOM 696 N N . GLN A 1 92 ? 4.844 -2.133 -5.687 1.00 89.38 92 GLN A N 1
ATOM 697 C CA . GLN A 1 92 ? 4.618 -1.298 -6.856 1.00 89.38 92 GLN A CA 1
ATOM 698 C C . GLN A 1 92 ? 4.378 -2.252 -8.003 1.00 89.38 92 GLN A C 1
ATOM 700 O O . GLN A 1 92 ? 5.223 -3.104 -8.261 1.00 89.38 92 GLN A O 1
ATOM 705 N N . VAL A 1 93 ? 3.264 -2.114 -8.707 1.00 91.62 93 VAL A N 1
ATOM 706 C CA . VAL A 1 93 ? 2.883 -3.078 -9.737 1.00 91.62 93 VAL A CA 1
ATOM 707 C C . VAL A 1 93 ? 2.649 -2.409 -11.081 1.00 91.62 93 VAL A C 1
ATOM 709 O O . VAL A 1 93 ? 2.140 -1.295 -11.180 1.00 91.62 93 VAL A O 1
ATOM 712 N N . LEU A 1 94 ? 3.036 -3.115 -12.137 1.00 92.00 94 LEU A N 1
ATOM 713 C CA . LEU A 1 94 ? 2.557 -2.881 -13.489 1.00 92.00 94 LEU A CA 1
ATOM 714 C C . LEU A 1 94 ? 1.216 -3.598 -13.617 1.00 92.00 94 LEU A C 1
ATOM 716 O O . LEU A 1 94 ? 1.163 -4.811 -13.418 1.00 92.00 94 LEU A O 1
ATOM 720 N N . VAL A 1 95 ? 0.169 -2.854 -13.967 1.00 91.31 95 VAL A N 1
ATOM 721 C CA . VAL A 1 95 ? -1.206 -3.368 -14.040 1.00 91.31 95 VAL A CA 1
ATOM 722 C C . VAL A 1 95 ? -1.626 -3.648 -15.483 1.00 91.31 95 VAL A C 1
ATOM 724 O O . VAL A 1 95 ? -1.189 -2.968 -16.418 1.00 91.31 95 VAL A O 1
ATOM 727 N N . GLU A 1 96 ? -2.501 -4.636 -15.679 1.00 88.56 96 GLU A N 1
ATOM 728 C CA . GLU A 1 96 ? -3.087 -4.957 -16.985 1.00 88.56 96 GLU A CA 1
ATOM 729 C C . GLU A 1 96 ? -4.627 -4.894 -16.935 1.00 88.56 96 GLU A C 1
ATOM 731 O O . GLU A 1 96 ? -5.249 -5.712 -16.260 1.00 88.56 96 GLU A O 1
ATOM 736 N N . PRO A 1 97 ? -5.294 -4.002 -17.694 1.00 91.19 97 PRO A N 1
ATOM 737 C CA . PRO A 1 97 ? -4.718 -2.999 -18.588 1.00 91.19 97 PRO A CA 1
ATOM 738 C C . PRO A 1 97 ? -4.153 -1.794 -17.817 1.00 91.19 97 PRO A C 1
ATOM 740 O O . PRO A 1 97 ? -4.627 -1.465 -16.731 1.00 91.19 97 PRO A O 1
ATOM 743 N N . ALA A 1 98 ? -3.191 -1.099 -18.430 1.00 87.88 98 ALA A N 1
ATOM 744 C CA . ALA A 1 98 ? -2.660 0.162 -17.911 1.00 87.88 98 ALA A CA 1
ATOM 745 C C . ALA A 1 98 ? -3.786 1.170 -17.600 1.00 87.88 98 ALA A C 1
ATOM 747 O O . ALA A 1 98 ? -4.832 1.176 -18.262 1.00 87.88 98 ALA A O 1
ATOM 748 N N . GLY A 1 99 ? -3.586 1.992 -16.571 1.00 87.75 99 GLY A N 1
ATOM 749 C CA . GLY A 1 99 ? -4.573 2.949 -16.069 1.00 87.75 99 GLY A CA 1
ATOM 750 C C . GLY A 1 99 ? -5.771 2.343 -15.333 1.00 87.75 99 GLY A C 1
ATOM 751 O O . GLY A 1 99 ? -6.695 3.077 -14.987 1.00 87.75 99 GLY A O 1
ATOM 752 N N . LYS A 1 100 ? -5.805 1.021 -15.103 1.00 90.69 100 LYS A N 1
ATOM 753 C CA . LYS A 1 100 ? -6.916 0.342 -14.409 1.00 90.69 100 LYS A CA 1
ATOM 754 C C . LYS A 1 100 ? -6.431 -0.591 -13.291 1.00 90.69 100 LYS A C 1
ATOM 756 O O . LYS A 1 100 ? -6.611 -1.808 -13.396 1.00 90.69 100 LYS A O 1
ATOM 761 N N . PRO A 1 101 ? -5.817 -0.043 -12.229 1.00 90.50 101 PRO A N 1
ATOM 762 C CA . PRO A 1 101 ? -5.351 -0.849 -11.108 1.00 90.50 101 PRO A CA 1
ATOM 763 C C . PRO A 1 101 ? -6.505 -1.609 -10.432 1.00 90.50 101 PRO A C 1
ATOM 765 O O . PRO A 1 101 ? -7.642 -1.137 -10.410 1.00 90.50 101 PRO A O 1
ATOM 768 N N . GLY A 1 102 ? -6.222 -2.815 -9.932 1.00 88.06 102 GLY A N 1
ATOM 769 C CA . GLY A 1 102 ? -7.194 -3.678 -9.248 1.00 88.06 102 GLY A CA 1
ATOM 770 C C . GLY A 1 102 ? -8.232 -4.375 -10.137 1.00 88.06 102 GLY A C 1
ATOM 771 O O . GLY A 1 102 ? -9.036 -5.150 -9.625 1.00 88.06 102 GLY A O 1
ATOM 772 N N . VAL A 1 103 ? -8.236 -4.152 -11.461 1.00 90.06 103 VAL A N 1
ATOM 773 C CA . VAL A 1 103 ? -9.170 -4.846 -12.374 1.00 90.06 103 VAL A CA 1
ATOM 774 C C . VAL A 1 103 ? -8.762 -6.299 -12.630 1.00 90.06 103 VAL A C 1
ATOM 776 O O . VAL A 1 103 ? -9.635 -7.154 -12.735 1.00 90.06 103 VAL A O 1
ATOM 779 N N . ASN A 1 104 ? -7.460 -6.585 -12.736 1.00 90.25 104 ASN A N 1
ATOM 780 C CA . ASN A 1 104 ? -6.933 -7.943 -12.904 1.00 90.25 104 ASN A CA 1
ATOM 781 C C . ASN A 1 104 ? -5.722 -8.166 -11.976 1.00 90.25 104 ASN A C 1
ATOM 783 O O . ASN A 1 104 ? -4.606 -8.286 -12.482 1.00 90.25 104 ASN A O 1
ATOM 787 N N . PRO A 1 105 ? -5.921 -8.227 -10.647 1.00 88.19 105 PRO A N 1
ATOM 788 C CA . PRO A 1 105 ? -4.825 -8.346 -9.677 1.00 88.19 105 PRO A CA 1
ATOM 789 C C . PRO A 1 105 ? -3.915 -9.556 -9.947 1.00 88.19 105 PRO A C 1
ATOM 791 O O . PRO A 1 105 ? -2.700 -9.454 -9.841 1.00 88.19 105 PRO A O 1
ATOM 794 N N . ASP A 1 106 ? -4.467 -10.675 -10.431 1.00 87.94 106 ASP A N 1
ATOM 795 C CA . ASP A 1 106 ? -3.695 -11.881 -10.787 1.00 87.94 106 ASP A CA 1
ATOM 796 C C . ASP A 1 106 ? -2.699 -11.676 -11.946 1.00 87.94 106 ASP A C 1
ATOM 798 O O . ASP A 1 106 ? -1.847 -12.529 -12.207 1.00 87.94 106 ASP A O 1
ATOM 802 N N . LYS A 1 107 ? -2.834 -10.576 -12.696 1.00 89.56 107 LYS A N 1
ATOM 803 C CA . LYS A 1 107 ? -1.928 -10.196 -13.786 1.00 89.56 107 LYS A CA 1
ATOM 804 C C . LYS A 1 107 ? -0.930 -9.120 -13.383 1.00 89.56 107 LYS A C 1
ATOM 806 O O . LYS A 1 107 ? -0.082 -8.766 -14.205 1.00 89.56 107 LYS A O 1
ATOM 811 N N . ASP A 1 108 ? -1.036 -8.587 -12.173 1.00 90.94 108 ASP A N 1
ATOM 812 C CA . ASP A 1 108 ? -0.139 -7.548 -11.709 1.00 90.94 108 ASP A CA 1
ATOM 813 C C . ASP A 1 108 ? 1.284 -8.097 -11.591 1.00 90.94 108 ASP A C 1
ATOM 815 O O . ASP A 1 108 ? 1.533 -9.225 -11.159 1.00 90.94 108 ASP A O 1
ATOM 819 N N . VAL A 1 109 ? 2.247 -7.288 -12.025 1.00 90.62 109 VAL A N 1
ATOM 820 C CA . VAL A 1 109 ? 3.661 -7.662 -12.010 1.00 90.62 109 VAL A CA 1
ATOM 821 C C . VAL A 1 109 ? 4.440 -6.624 -11.231 1.00 90.62 109 VAL A C 1
ATOM 823 O O . VAL A 1 109 ? 4.481 -5.462 -11.634 1.00 90.62 109 VAL A O 1
ATOM 826 N N . SER A 1 110 ? 5.112 -7.046 -10.157 1.00 89.81 110 SER A N 1
ATOM 827 C CA . SER A 1 110 ? 5.942 -6.153 -9.348 1.00 89.81 110 SER A CA 1
ATOM 828 C C . SER A 1 110 ? 6.973 -5.414 -10.210 1.00 89.81 110 SER A C 1
ATOM 830 O O . SER A 1 110 ? 7.695 -6.012 -11.020 1.00 89.81 110 SER A O 1
ATOM 832 N N . VAL A 1 111 ? 7.071 -4.104 -10.012 1.00 89.69 111 VAL A N 1
ATOM 833 C CA . VAL A 1 111 ? 8.014 -3.222 -10.693 1.00 89.69 111 VAL A CA 1
ATOM 834 C C . VAL A 1 111 ? 9.442 -3.591 -10.261 1.00 89.69 111 VAL A C 1
ATOM 836 O O . VAL A 1 111 ? 9.740 -3.667 -9.062 1.00 89.69 111 VAL A O 1
ATOM 839 N N . PRO A 1 112 ? 10.365 -3.840 -11.208 1.00 86.94 112 PRO A N 1
ATOM 840 C CA . PRO A 1 112 ? 11.771 -4.089 -10.896 1.00 86.94 112 PRO A CA 1
ATOM 841 C C . PRO A 1 112 ? 12.443 -2.915 -10.162 1.00 86.94 112 PRO A C 1
ATOM 843 O O . PRO A 1 112 ? 12.110 -1.757 -10.378 1.00 86.94 112 PRO A O 1
ATOM 846 N N . ILE A 1 113 ? 13.436 -3.195 -9.306 1.00 83.69 113 ILE A N 1
ATOM 847 C CA . ILE A 1 113 ? 14.005 -2.164 -8.397 1.00 83.69 113 ILE A CA 1
ATOM 848 C C . ILE A 1 113 ? 14.889 -1.192 -9.169 1.00 83.69 113 ILE A C 1
ATOM 850 O O . ILE A 1 113 ? 15.059 -0.043 -8.793 1.00 83.69 113 ILE A O 1
ATOM 854 N N . ASN A 1 114 ? 15.426 -1.671 -10.287 1.00 82.31 114 ASN A N 1
ATOM 855 C CA . ASN A 1 114 ? 16.146 -0.886 -11.272 1.00 82.31 114 ASN A CA 1
ATOM 856 C C . ASN A 1 114 ? 15.212 -0.098 -12.207 1.00 82.31 114 ASN A C 1
ATOM 858 O O . ASN A 1 114 ? 15.698 0.486 -13.172 1.00 82.31 114 ASN A O 1
ATOM 862 N N . TRP A 1 115 ? 13.889 -0.162 -12.017 1.00 88.38 115 TRP A N 1
ATOM 863 C CA . TRP A 1 115 ? 12.922 0.640 -12.770 1.00 88.38 115 TRP A CA 1
ATOM 864 C C . TRP A 1 115 ? 12.320 1.743 -11.909 1.00 88.38 115 TRP A C 1
ATOM 866 O O . TRP A 1 115 ? 12.227 2.878 -12.366 1.00 88.38 115 TRP A O 1
ATOM 876 N N . ALA A 1 116 ? 11.959 1.429 -10.669 1.00 88.19 116 ALA A N 1
ATOM 877 C CA . ALA A 1 116 ? 11.526 2.411 -9.690 1.00 88.19 116 ALA A CA 1
ATOM 878 C C . ALA A 1 116 ? 12.139 2.074 -8.331 1.00 88.19 116 ALA A C 1
ATOM 880 O O . ALA A 1 116 ? 12.075 0.936 -7.861 1.00 88.19 116 ALA A O 1
ATOM 881 N N . TYR A 1 117 ? 12.750 3.079 -7.714 1.00 85.69 117 TYR A N 1
ATOM 882 C CA . TYR A 1 117 ? 13.243 3.001 -6.351 1.00 85.69 117 TYR A CA 1
ATOM 883 C C . TYR A 1 117 ? 12.213 3.646 -5.426 1.00 85.69 117 TYR A C 1
ATOM 885 O O . TYR A 1 117 ? 11.920 4.829 -5.573 1.00 85.69 117 TYR A O 1
ATOM 893 N N . ASN A 1 118 ? 11.657 2.890 -4.482 1.00 80.00 118 ASN A N 1
ATOM 894 C CA . ASN A 1 118 ? 10.859 3.462 -3.398 1.00 80.00 118 ASN A CA 1
ATOM 895 C C . ASN A 1 118 ? 11.811 4.080 -2.363 1.00 80.00 118 ASN A C 1
ATOM 897 O O . ASN A 1 118 ? 12.769 3.426 -1.966 1.00 80.00 118 ASN A O 1
ATOM 901 N N . HIS A 1 119 ? 11.604 5.330 -1.959 1.00 77.12 119 HIS A N 1
ATOM 902 C CA . HIS A 1 119 ? 12.412 5.962 -0.912 1.00 77.12 119 HIS A CA 1
ATOM 903 C C . HIS A 1 119 ? 11.667 6.069 0.416 1.00 77.12 119 HIS A C 1
ATOM 905 O O . HIS A 1 119 ? 12.278 5.852 1.455 1.00 77.12 119 HIS A O 1
ATOM 911 N N . HIS A 1 120 ? 10.371 6.377 0.372 1.00 78.12 120 HIS A N 1
ATOM 912 C CA . HIS A 1 120 ? 9.477 6.423 1.523 1.00 78.12 120 HIS A CA 1
ATOM 913 C C . HIS A 1 120 ? 8.051 6.110 1.072 1.00 78.12 120 HIS A C 1
ATOM 915 O O . HIS A 1 120 ? 7.680 6.336 -0.085 1.00 78.12 120 HIS A O 1
ATOM 921 N N . TYR A 1 121 ? 7.223 5.668 2.009 1.00 79.31 121 TYR A N 1
ATOM 922 C CA . TYR A 1 121 ? 5.779 5.703 1.858 1.00 79.31 121 TYR A CA 1
ATOM 923 C C . TYR A 1 121 ? 5.123 6.090 3.176 1.00 79.31 121 TYR A C 1
ATOM 925 O O . TYR A 1 121 ? 5.597 5.760 4.266 1.00 79.31 121 TYR A O 1
ATOM 933 N N . GLU A 1 122 ? 4.006 6.789 3.041 1.00 83.06 122 GLU A N 1
ATOM 934 C CA . GLU A 1 122 ? 3.187 7.231 4.157 1.00 83.06 122 GLU A CA 1
ATOM 935 C C . GLU A 1 122 ? 1.744 6.898 3.841 1.00 83.06 122 GLU A C 1
ATOM 937 O O . GLU A 1 122 ? 1.150 7.477 2.931 1.00 83.06 122 GLU A O 1
ATOM 942 N N . GLY A 1 123 ? 1.210 5.910 4.545 1.00 89.62 123 GLY A N 1
ATOM 943 C CA . GLY A 1 123 ? -0.135 5.403 4.357 1.00 89.62 123 GLY A CA 1
ATOM 944 C C . GLY A 1 123 ? -1.035 5.764 5.527 1.00 89.62 123 GLY A C 1
ATOM 945 O O . GLY A 1 123 ? -0.644 5.628 6.682 1.00 89.62 123 GLY A O 1
ATOM 946 N N . TYR A 1 124 ? -2.270 6.157 5.239 1.00 94.38 124 TYR A N 1
ATOM 947 C CA . TYR A 1 124 ? -3.331 6.226 6.235 1.00 94.38 124 TYR A CA 1
ATOM 948 C C . TYR A 1 124 ? -4.476 5.310 5.829 1.00 94.38 124 TYR A C 1
ATOM 950 O O . TYR A 1 124 ? -4.961 5.376 4.703 1.00 94.38 124 TYR A O 1
ATOM 958 N N . MET A 1 125 ? -4.977 4.521 6.775 1.00 97.12 125 MET A N 1
ATOM 959 C CA . MET A 1 125 ? -6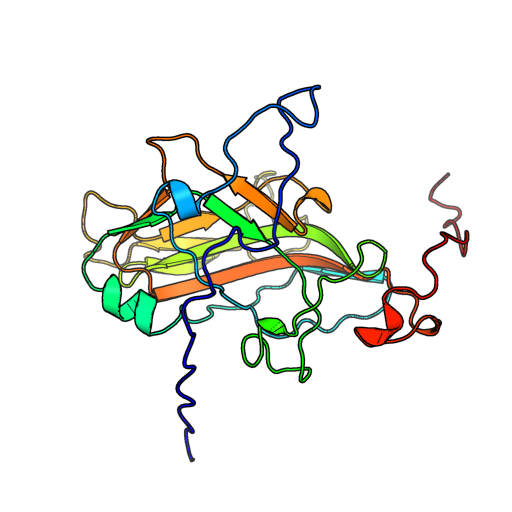.326 3.971 6.683 1.00 97.12 125 MET A CA 1
ATOM 960 C C . MET A 1 125 ? -7.235 4.813 7.565 1.00 97.12 125 MET A C 1
ATOM 962 O O . MET A 1 125 ? -6.926 5.029 8.737 1.00 97.12 125 MET A O 1
ATOM 966 N N . VAL A 1 126 ? -8.355 5.278 7.020 1.00 97.44 126 VAL A N 1
ATOM 967 C CA . VAL A 1 126 ? -9.321 6.110 7.747 1.00 97.44 126 VAL A CA 1
ATOM 968 C C . VAL A 1 126 ? -10.701 5.465 7.735 1.00 97.44 126 VAL A C 1
ATOM 970 O O . VAL A 1 126 ? -11.148 4.905 6.726 1.00 97.44 126 VAL A O 1
ATOM 973 N N . GLY A 1 127 ? -11.368 5.511 8.884 1.00 97.50 127 GLY A N 1
ATOM 974 C CA . GLY A 1 127 ? -12.738 5.052 9.057 1.00 97.50 127 GLY A CA 1
ATOM 975 C C . GLY A 1 127 ? -13.775 6.161 8.964 1.00 97.50 127 GLY A C 1
ATOM 976 O O . GLY A 1 127 ? -13.460 7.337 8.791 1.00 97.50 127 GLY A O 1
ATOM 977 N N . THR A 1 128 ? -15.043 5.788 9.141 1.00 97.19 128 THR A N 1
ATOM 978 C CA . THR A 1 128 ? -16.203 6.696 9.028 1.00 97.19 128 THR A CA 1
ATOM 979 C C . THR A 1 128 ? -16.130 7.925 9.938 1.00 97.19 128 THR A C 1
ATOM 981 O O . THR A 1 128 ? -16.754 8.946 9.646 1.00 97.19 128 THR A O 1
ATOM 984 N N . HIS A 1 129 ? -15.379 7.832 11.037 1.00 97.19 129 HIS A N 1
ATOM 985 C CA . HIS A 1 129 ? -15.242 8.870 12.058 1.00 97.19 129 HIS A CA 1
ATOM 986 C C . HIS A 1 129 ? -13.914 9.630 11.998 1.00 97.19 129 HIS A C 1
ATOM 988 O O . HIS A 1 129 ? -13.648 10.412 12.901 1.00 97.19 129 HIS A O 1
ATOM 994 N N . ALA A 1 130 ? -13.113 9.427 10.953 1.00 97.12 130 ALA A N 1
ATOM 995 C CA . ALA A 1 130 ? -11.893 10.185 10.712 1.00 97.12 130 ALA A CA 1
ATOM 996 C C . ALA A 1 130 ? -11.948 10.908 9.360 1.00 97.12 130 ALA A C 1
ATOM 998 O O . ALA A 1 130 ? -12.750 10.573 8.477 1.00 97.12 130 ALA A O 1
ATOM 999 N N . GLU A 1 131 ? -11.095 11.911 9.203 1.00 95.50 131 GLU A N 1
ATOM 1000 C CA . GLU A 1 131 ? -10.752 12.539 7.927 1.00 95.50 131 GLU A CA 1
ATOM 1001 C C . GLU A 1 131 ? -9.259 12.842 7.849 1.00 95.50 131 GLU A C 1
ATOM 1003 O O . GLU A 1 131 ? -8.553 12.755 8.849 1.00 95.50 131 GLU A O 1
ATOM 1008 N N . LEU A 1 132 ? -8.778 13.137 6.640 1.00 92.75 132 LEU A N 1
ATOM 1009 C CA . LEU A 1 132 ? -7.423 13.629 6.431 1.00 92.75 132 LEU A CA 1
ATOM 1010 C C . LEU A 1 132 ? -7.451 15.137 6.249 1.00 92.75 132 LEU A C 1
ATOM 1012 O O . LEU A 1 132 ? -8.115 15.659 5.351 1.00 92.75 132 LEU A O 1
ATOM 1016 N N . GLU A 1 133 ? -6.675 15.815 7.077 1.00 91.25 133 GLU A N 1
ATOM 1017 C CA . GLU A 1 133 ? -6.464 17.246 7.010 1.00 91.25 133 GLU A CA 1
ATOM 1018 C C . GLU A 1 133 ? -5.098 17.542 6.407 1.00 91.25 133 GLU A C 1
ATOM 1020 O O . GLU A 1 133 ? -4.074 16.967 6.789 1.00 91.25 133 GLU A O 1
ATOM 1025 N N . ARG A 1 134 ? -5.092 18.472 5.452 1.00 87.25 134 ARG A N 1
ATOM 1026 C CA . ARG A 1 134 ? -3.867 19.028 4.896 1.00 87.25 134 ARG A CA 1
ATOM 1027 C C . ARG A 1 134 ? -3.357 20.092 5.855 1.00 87.25 134 ARG A C 1
ATOM 1029 O O . ARG A 1 134 ? -4.016 21.113 6.037 1.00 87.25 134 ARG A O 1
ATOM 1036 N N . VAL A 1 135 ? -2.179 19.878 6.420 1.00 86.31 135 VAL A N 1
ATOM 1037 C CA . VAL A 1 135 ? -1.554 20.817 7.355 1.00 86.31 135 VAL A CA 1
ATOM 1038 C C . VAL A 1 135 ? -0.195 21.262 6.833 1.00 86.31 135 VAL A C 1
ATOM 1040 O O . VAL A 1 135 ? 0.488 20.531 6.113 1.00 86.31 135 VAL A O 1
ATOM 1043 N N . GLU A 1 136 ? 0.198 22.484 7.173 1.00 82.75 136 GLU A N 1
ATOM 1044 C CA . GLU A 1 136 ? 1.538 22.977 6.861 1.00 82.75 136 GLU A CA 1
ATOM 1045 C C . GLU A 1 136 ? 2.571 22.216 7.710 1.00 82.75 136 GLU A C 1
ATOM 1047 O O . GLU A 1 136 ? 2.321 21.974 8.897 1.00 82.75 136 GLU A O 1
ATOM 1052 N N . PRO A 1 137 ? 3.707 21.792 7.128 1.00 76.81 137 PRO A N 1
ATOM 1053 C CA . PRO A 1 137 ? 4.763 21.169 7.904 1.00 76.81 137 PRO A CA 1
ATOM 1054 C C . PRO A 1 137 ? 5.427 22.231 8.788 1.00 76.81 137 PRO A C 1
ATOM 1056 O O . PRO A 1 137 ? 5.645 23.365 8.358 1.00 76.81 137 PRO A O 1
ATOM 1059 N N . ASP A 1 138 ? 5.770 21.867 10.019 1.00 76.50 138 ASP A N 1
ATOM 1060 C CA . ASP A 1 138 ? 6.599 22.700 10.881 1.00 76.50 138 ASP A CA 1
ATOM 1061 C C . ASP A 1 138 ? 8.045 22.643 10.361 1.00 76.50 138 ASP A C 1
ATOM 1063 O O . ASP A 1 138 ? 8.678 21.586 10.435 1.00 76.50 138 ASP A O 1
ATOM 1067 N N . PRO A 1 139 ? 8.614 23.760 9.867 1.00 70.94 139 PRO A N 1
ATOM 1068 C CA . PRO A 1 139 ? 9.972 23.778 9.327 1.00 70.94 139 PRO A CA 1
ATOM 1069 C C . PRO A 1 139 ? 11.051 23.450 10.372 1.00 70.94 139 PRO A C 1
ATOM 1071 O O . PRO A 1 139 ? 12.202 23.221 10.005 1.00 70.94 139 PRO A O 1
ATOM 1074 N N . ASN A 1 140 ? 10.709 23.430 11.665 1.00 75.75 140 ASN A N 1
ATOM 1075 C CA . ASN A 1 140 ? 11.615 23.053 12.748 1.00 75.75 140 ASN A CA 1
ATOM 1076 C C . ASN A 1 140 ? 11.453 21.592 13.189 1.00 75.75 140 ASN A C 1
ATOM 1078 O O . ASN A 1 140 ? 12.250 21.114 14.002 1.00 75.75 140 ASN A O 1
ATOM 1082 N N . ASN A 1 141 ? 10.451 20.874 12.675 1.00 70.12 141 ASN A N 1
ATOM 1083 C CA . ASN A 1 141 ? 10.247 19.468 12.982 1.00 70.12 141 ASN A CA 1
ATOM 1084 C C . ASN A 1 141 ? 10.865 18.588 11.892 1.00 70.12 141 ASN A C 1
ATOM 1086 O O . ASN A 1 141 ? 10.289 18.383 10.830 1.00 70.12 141 ASN A O 1
ATOM 1090 N N . TRP A 1 142 ? 12.028 18.003 12.175 1.00 60.47 142 TRP A N 1
ATOM 1091 C CA . TRP A 1 142 ? 12.693 17.071 11.255 1.00 60.47 142 TRP A CA 1
ATOM 1092 C C . TRP A 1 142 ? 11.878 15.794 10.984 1.00 60.47 142 TRP A C 1
ATOM 1094 O O . TRP A 1 142 ? 12.148 15.112 9.999 1.00 60.47 142 TRP A O 1
ATOM 1104 N N . ALA A 1 143 ? 10.908 15.469 11.848 1.00 60.19 143 ALA A N 1
ATOM 1105 C CA . ALA A 1 143 ? 9.998 14.339 11.681 1.00 60.19 143 ALA A CA 1
ATOM 1106 C C . ALA A 1 143 ? 8.781 14.669 10.799 1.00 60.19 143 ALA A C 1
ATOM 1108 O O . ALA A 1 143 ? 7.979 13.780 10.516 1.00 60.19 143 ALA A O 1
ATOM 1109 N N . ASP A 1 144 ? 8.631 15.922 10.355 1.00 65.62 144 ASP A N 1
ATOM 1110 C CA . ASP A 1 144 ? 7.664 16.265 9.319 1.00 65.62 144 ASP A CA 1
ATOM 1111 C C . ASP A 1 144 ? 8.207 15.771 7.976 1.00 65.62 144 ASP A C 1
ATOM 1113 O O . ASP A 1 144 ? 8.920 16.458 7.240 1.00 65.62 144 ASP A O 1
ATOM 1117 N N . HIS A 1 145 ? 7.899 14.508 7.692 1.00 57.84 145 HIS A N 1
ATOM 1118 C CA . HIS A 1 145 ? 8.129 13.900 6.399 1.00 57.84 145 HIS A CA 1
ATOM 1119 C C . HIS A 1 145 ? 7.428 14.729 5.318 1.00 57.84 145 HIS A C 1
ATOM 1121 O O . HIS A 1 145 ? 6.246 15.059 5.376 1.00 57.84 145 HIS A O 1
ATOM 1127 N N . GLY A 1 146 ? 8.235 15.138 4.354 1.00 50.41 146 GLY A N 1
ATOM 1128 C CA . GLY A 1 146 ? 7.892 16.131 3.347 1.00 50.41 146 GLY A CA 1
ATOM 1129 C C . GLY A 1 146 ? 9.142 16.748 2.715 1.00 50.41 146 GLY A C 1
ATOM 1130 O O . GLY A 1 146 ? 9.140 17.252 1.591 1.00 50.41 146 GLY A O 1
ATOM 1131 N N . GLY A 1 147 ? 10.271 16.659 3.423 1.00 42.16 147 GLY A N 1
ATOM 1132 C CA . GLY A 1 147 ? 11.493 17.324 3.004 1.00 42.16 147 GLY A CA 1
ATOM 1133 C C . GLY A 1 147 ? 11.307 18.848 2.974 1.00 42.16 147 GLY A C 1
ATOM 1134 O O . GLY A 1 147 ? 10.212 19.369 3.177 1.00 42.16 147 GLY A O 1
ATOM 1135 N N . PRO A 1 148 ? 12.368 19.607 2.680 1.00 40.75 148 PRO A N 1
ATOM 1136 C CA . PRO A 1 148 ? 12.311 21.070 2.646 1.00 40.75 148 PRO A CA 1
ATOM 1137 C C . PRO A 1 148 ? 11.375 21.649 1.563 1.00 40.75 148 PRO A C 1
ATOM 1139 O O . PRO A 1 148 ? 11.242 22.865 1.476 1.00 40.75 148 PRO A O 1
ATOM 1142 N N . ASN A 1 149 ? 10.741 20.803 0.740 1.00 45.03 149 ASN A N 1
ATOM 1143 C CA . ASN A 1 149 ? 9.905 21.200 -0.391 1.00 45.03 149 ASN A CA 1
ATOM 1144 C C . ASN A 1 149 ? 8.490 20.592 -0.384 1.00 45.03 149 ASN A C 1
ATOM 1146 O O . ASN A 1 149 ? 7.762 20.838 -1.346 1.00 45.03 149 ASN A O 1
ATOM 1150 N N . ALA A 1 150 ? 8.062 19.819 0.626 1.00 56.56 150 ALA A N 1
ATOM 1151 C CA . ALA A 1 150 ? 6.652 19.426 0.683 1.00 56.56 150 ALA A CA 1
ATOM 1152 C C . ALA A 1 150 ? 5.812 20.627 1.123 1.00 56.56 150 ALA A C 1
ATOM 1154 O O . ALA A 1 150 ? 5.988 21.136 2.228 1.00 56.56 150 ALA A O 1
ATOM 1155 N N . PRO A 1 151 ? 4.857 21.077 0.298 1.00 61.22 151 PRO A N 1
ATOM 1156 C CA . PRO A 1 151 ? 4.027 22.229 0.624 1.00 61.22 151 PRO A CA 1
ATOM 1157 C C . PRO A 1 151 ? 2.962 21.921 1.690 1.00 61.22 151 PRO A C 1
ATOM 1159 O O . PRO A 1 151 ? 2.178 22.805 2.024 1.00 61.22 151 PRO A O 1
ATOM 1162 N N . ALA A 1 152 ? 2.844 20.668 2.137 1.00 73.56 152 ALA A N 1
ATOM 1163 C CA . ALA A 1 152 ? 1.934 20.208 3.181 1.00 73.56 152 ALA A CA 1
ATOM 1164 C C . ALA A 1 152 ? 2.247 18.761 3.579 1.00 73.56 152 ALA A C 1
ATOM 1166 O O . ALA A 1 152 ? 2.776 18.005 2.764 1.00 73.56 152 ALA A O 1
ATOM 1167 N N . LYS A 1 153 ? 1.813 18.374 4.779 1.00 80.12 153 LYS A N 1
ATOM 1168 C CA . LYS A 1 153 ? 1.642 16.977 5.192 1.00 80.12 153 LYS A CA 1
ATOM 1169 C C . LYS A 1 153 ? 0.160 16.672 5.415 1.00 80.12 153 LYS A C 1
ATOM 1171 O O . LYS A 1 153 ? -0.650 17.584 5.599 1.00 80.12 153 LYS A O 1
ATOM 1176 N N . TRP A 1 154 ? -0.183 15.391 5.408 1.00 85.38 154 TRP A N 1
ATOM 1177 C CA . TRP A 1 154 ? -1.533 14.916 5.700 1.00 85.38 154 TRP A CA 1
ATOM 1178 C C . TRP A 1 154 ? -1.574 14.297 7.086 1.00 85.38 154 TRP A C 1
ATOM 1180 O O . TRP A 1 154 ? -0.695 13.516 7.439 1.00 85.38 154 TRP A O 1
ATOM 1190 N N . VAL A 1 155 ? -2.586 14.651 7.871 1.00 89.12 155 VAL A N 1
ATOM 1191 C CA . VAL A 1 155 ? -2.776 14.130 9.226 1.00 89.12 155 VAL A CA 1
ATOM 1192 C C . VAL A 1 155 ? -4.205 13.637 9.365 1.00 89.12 155 VAL A C 1
ATOM 1194 O O . VAL A 1 155 ? -5.140 14.319 8.954 1.00 89.12 155 VAL A O 1
ATOM 1197 N N . ALA A 1 156 ? -4.376 12.451 9.944 1.00 93.62 156 ALA A N 1
ATOM 1198 C CA . ALA A 1 156 ? -5.698 11.950 10.281 1.00 93.62 156 ALA A CA 1
ATOM 1199 C C . ALA A 1 156 ? -6.226 12.612 11.559 1.00 93.62 156 ALA A C 1
ATOM 1201 O O . ALA A 1 156 ? -5.534 12.638 12.579 1.00 93.62 156 ALA A O 1
ATOM 1202 N N . THR A 1 157 ? -7.454 13.121 11.501 1.00 95.00 157 THR A N 1
ATOM 1203 C CA . THR A 1 157 ? -8.143 13.767 12.621 1.00 95.00 157 THR A CA 1
ATOM 1204 C C . THR A 1 157 ? -9.497 13.116 12.883 1.00 95.00 157 THR A C 1
ATOM 1206 O O . THR A 1 157 ? -10.174 12.621 11.977 1.00 95.00 157 THR A O 1
ATOM 1209 N N . ASP A 1 158 ? -9.885 13.092 14.158 1.00 96.75 158 ASP A N 1
ATOM 1210 C CA . ASP A 1 158 ? -11.194 12.609 14.586 1.00 96.75 158 ASP A CA 1
ATOM 1211 C C . ASP A 1 158 ? -12.286 13.621 14.244 1.00 96.75 158 ASP A C 1
ATOM 1213 O O . ASP A 1 158 ? -12.226 14.793 14.624 1.00 96.75 158 ASP A O 1
ATOM 1217 N N . LYS A 1 159 ? -13.359 13.138 13.619 1.00 95.69 159 LYS A N 1
ATOM 1218 C CA . LYS A 1 159 ? -14.578 13.922 13.423 1.00 95.69 159 LYS A CA 1
ATOM 1219 C C . LYS A 1 159 ? -15.315 14.113 14.753 1.00 95.69 159 LYS A C 1
ATOM 1221 O O . LYS A 1 159 ? -15.283 13.229 15.617 1.00 95.69 159 LYS A O 1
ATOM 1226 N N . PRO A 1 160 ? -16.078 15.211 14.917 1.00 94.75 160 PRO A N 1
ATOM 1227 C CA . PRO A 1 160 ? -16.944 15.389 16.078 1.00 94.75 160 PRO A CA 1
ATOM 1228 C C . PRO A 1 160 ? -17.863 14.179 16.302 1.00 94.75 160 PRO A C 1
ATOM 1230 O O . PRO A 1 160 ? -18.571 13.741 15.395 1.00 94.75 160 PRO A O 1
ATOM 1233 N N . GLY A 1 161 ? -17.861 13.643 17.525 1.00 89.69 161 GLY A N 1
ATOM 1234 C CA . GLY A 1 161 ? -18.643 12.452 17.875 1.00 89.69 161 GLY A CA 1
ATOM 1235 C C . GLY A 1 161 ? -17.974 11.117 17.531 1.00 89.69 161 GLY A C 1
ATOM 1236 O O . GLY A 1 161 ? -18.650 10.089 17.574 1.00 89.69 161 GLY A O 1
ATOM 1237 N N . ALA A 1 162 ? -16.676 11.110 17.209 1.00 92.56 162 ALA A N 1
ATOM 1238 C CA . ALA A 1 162 ? -15.892 9.886 17.088 1.00 92.56 162 ALA A CA 1
ATOM 1239 C C . ALA A 1 162 ? -16.041 8.989 18.339 1.00 92.56 162 ALA A C 1
ATOM 1241 O O . ALA A 1 162 ? -15.984 9.485 19.476 1.00 92.56 162 ALA A O 1
ATOM 1242 N N . PRO A 1 163 ? -16.260 7.672 18.155 1.00 88.94 163 PRO A N 1
ATOM 1243 C CA . PRO A 1 163 ? -16.417 6.745 19.264 1.00 88.94 163 PRO A CA 1
ATOM 1244 C C . PRO A 1 163 ? -15.130 6.668 20.085 1.00 88.94 163 PRO A C 1
ATOM 1246 O O . PRO A 1 163 ? -14.026 6.654 19.552 1.00 88.94 163 PRO A O 1
ATOM 1249 N N . GLN A 1 164 ? -15.285 6.580 21.401 1.00 85.44 164 GLN A N 1
ATOM 1250 C CA . GLN A 1 164 ? -14.163 6.419 22.319 1.00 85.44 164 GLN A CA 1
ATOM 1251 C C . GLN A 1 164 ? -13.804 4.933 22.462 1.00 85.44 164 GLN A C 1
ATOM 1253 O O . GLN A 1 164 ? -14.686 4.075 22.487 1.00 85.44 164 GLN A O 1
ATOM 1258 N N . GLY A 1 165 ? -12.511 4.632 22.597 1.00 90.06 165 GLY A N 1
ATOM 1259 C CA . GLY A 1 165 ? -12.009 3.289 22.926 1.00 90.06 165 GLY A CA 1
ATOM 1260 C C . GLY A 1 165 ? -11.389 2.500 21.770 1.00 90.06 165 GLY A C 1
ATOM 1261 O O . GLY A 1 165 ? -10.678 1.534 22.037 1.00 90.06 165 GLY A O 1
ATOM 1262 N N . PHE A 1 166 ? -11.575 2.922 20.516 1.00 92.81 166 PHE A N 1
ATOM 1263 C CA . PHE A 1 166 ? -10.889 2.342 19.356 1.00 92.81 166 PHE A CA 1
ATOM 1264 C C . PHE A 1 166 ? -10.381 3.444 18.419 1.00 92.81 166 PHE A C 1
ATOM 1266 O O . PHE A 1 166 ? -11.104 4.420 18.223 1.00 92.81 166 PHE A O 1
ATOM 1273 N N . PRO A 1 167 ? -9.190 3.298 17.808 1.00 96.75 167 PRO A N 1
ATOM 1274 C CA . PRO A 1 167 ? -8.710 4.254 16.814 1.00 96.75 167 PRO A CA 1
ATOM 1275 C C . PRO A 1 167 ? -9.647 4.326 15.602 1.00 96.75 167 PRO A C 1
ATOM 1277 O O . PRO A 1 167 ? -10.118 3.304 15.097 1.00 96.75 167 PRO A O 1
ATOM 1280 N N . THR A 1 168 ? -9.909 5.535 15.117 1.00 97.31 168 THR A N 1
ATOM 1281 C CA . THR A 1 168 ? -10.712 5.820 13.911 1.00 97.31 168 THR A CA 1
ATOM 1282 C C . THR A 1 168 ? -9.860 5.883 12.640 1.00 97.31 168 THR A C 1
ATOM 1284 O O . THR A 1 168 ? -10.389 5.800 11.532 1.00 97.31 168 THR A O 1
ATOM 1287 N N . SER A 1 169 ? -8.541 5.988 12.801 1.00 97.06 169 SER A N 1
ATOM 1288 C CA . SER A 1 169 ? -7.538 5.970 11.742 1.00 97.06 169 SER A CA 1
ATOM 1289 C C . SER A 1 169 ? -6.288 5.216 12.183 1.00 97.06 169 SER A C 1
ATOM 1291 O O . SER A 1 169 ? -5.993 5.143 13.378 1.00 97.06 169 SER A O 1
ATOM 1293 N N . GLN A 1 170 ? -5.527 4.707 11.219 1.00 95.75 170 GLN A N 1
ATOM 1294 C CA . GLN A 1 170 ? -4.221 4.090 11.434 1.00 95.75 170 GLN A CA 1
ATOM 1295 C C . GLN A 1 170 ? -3.195 4.635 10.448 1.00 95.75 170 GLN A C 1
ATOM 1297 O O . GLN A 1 170 ? -3.534 4.924 9.300 1.00 95.75 170 GLN A O 1
ATOM 1302 N N . TYR A 1 171 ? -1.955 4.761 10.920 1.00 92.00 171 TYR A N 1
ATOM 1303 C CA . TYR A 1 171 ? -0.812 5.196 10.126 1.00 92.00 171 TYR A CA 1
ATOM 1304 C C . TYR A 1 171 ? 0.104 4.011 9.819 1.00 92.00 171 TYR A C 1
ATOM 1306 O O . TYR A 1 171 ? 0.415 3.208 10.702 1.00 92.00 171 TYR A O 1
ATOM 1314 N N . PHE A 1 172 ? 0.527 3.925 8.564 1.00 89.44 172 PHE A N 1
ATOM 1315 C CA . PHE A 1 172 ? 1.336 2.852 8.006 1.00 89.44 172 PHE A CA 1
ATOM 1316 C C . PHE A 1 172 ? 2.537 3.483 7.323 1.00 89.44 172 PHE A C 1
ATOM 1318 O O . PHE A 1 172 ? 2.435 4.036 6.227 1.00 89.44 172 PHE A O 1
ATOM 1325 N N . SER A 1 173 ? 3.672 3.442 7.999 1.00 82.31 173 SER A N 1
ATOM 1326 C CA . SER A 1 173 ? 4.926 3.932 7.459 1.00 82.31 173 SER A CA 1
ATOM 1327 C C . SER A 1 173 ? 6.060 3.197 8.134 1.00 82.31 173 SER A C 1
ATOM 1329 O O . SER A 1 173 ? 6.050 2.977 9.346 1.00 82.31 173 SER A O 1
ATOM 1331 N N . GLU A 1 174 ? 7.047 2.847 7.333 1.00 72.56 174 GLU A N 1
ATOM 1332 C CA . GLU A 1 174 ? 8.301 2.290 7.795 1.00 72.56 174 GLU A CA 1
ATOM 1333 C C . GLU A 1 174 ? 9.373 3.209 7.221 1.00 72.56 174 GLU A C 1
ATOM 1335 O O . GLU A 1 174 ? 9.330 3.557 6.039 1.00 72.56 174 GLU A O 1
ATOM 1340 N N . GLY A 1 175 ? 10.337 3.633 8.040 1.00 59.69 175 GLY A N 1
ATOM 1341 C CA . GLY A 1 175 ? 11.423 4.539 7.630 1.00 59.69 175 GLY A CA 1
ATOM 1342 C C . GLY A 1 175 ? 12.423 3.913 6.648 1.00 59.69 175 GLY A C 1
ATOM 1343 O O . GLY A 1 175 ? 13.564 4.361 6.549 1.00 59.69 175 GLY A O 1
ATOM 1344 N N . ASN A 1 176 ? 12.014 2.858 5.955 1.00 59.59 176 ASN A N 1
ATOM 1345 C CA . ASN A 1 176 ? 12.823 1.970 5.150 1.00 59.59 176 ASN A CA 1
ATOM 1346 C C . ASN A 1 176 ? 12.502 2.241 3.676 1.00 59.59 176 ASN A C 1
ATOM 1348 O O . ASN A 1 176 ? 11.344 2.165 3.275 1.00 59.59 176 ASN A O 1
ATOM 1352 N N . GLY A 1 177 ? 13.526 2.582 2.883 1.00 58.81 177 GLY A N 1
ATOM 1353 C CA . GLY A 1 177 ? 13.389 2.920 1.461 1.00 58.81 177 GLY A CA 1
ATOM 1354 C C . GLY A 1 177 ? 13.109 1.716 0.566 1.00 58.81 177 GLY A C 1
ATOM 1355 O O . GLY A 1 177 ? 12.133 1.005 0.769 1.00 58.81 177 GLY A O 1
ATOM 1356 N N . GLY A 1 178 ? 13.956 1.441 -0.435 1.00 55.91 178 GLY A N 1
ATOM 1357 C CA . GLY A 1 178 ? 13.679 0.420 -1.470 1.00 55.91 178 GLY A CA 1
ATOM 1358 C C . GLY A 1 178 ? 13.496 -1.018 -0.954 1.00 55.91 178 GLY A C 1
ATOM 1359 O O . GLY A 1 178 ? 13.218 -1.928 -1.735 1.00 55.91 178 GLY A O 1
ATOM 1360 N N . GLU A 1 179 ? 13.654 -1.202 0.353 1.00 61.03 179 GLU A N 1
ATOM 1361 C CA . GLU A 1 179 ? 13.376 -2.382 1.164 1.00 61.03 179 GLU A CA 1
ATOM 1362 C C . GLU A 1 179 ? 11.876 -2.681 1.320 1.00 61.03 179 GLU A C 1
ATOM 1364 O O . GLU A 1 179 ? 11.549 -3.788 1.732 1.00 61.03 179 GLU A O 1
ATOM 1369 N N . SER A 1 180 ? 10.977 -1.750 0.971 1.00 70.50 180 SER A N 1
ATOM 1370 C CA . SER A 1 180 ? 9.530 -1.922 1.162 1.00 70.50 180 SER A CA 1
ATOM 1371 C C . SER A 1 180 ? 8.823 -2.749 0.078 1.00 70.50 180 SER A C 1
ATOM 1373 O O . SER A 1 180 ? 7.655 -3.109 0.212 1.00 70.50 180 SER A O 1
ATOM 1375 N N . ARG A 1 181 ? 9.487 -3.022 -1.051 1.00 78.38 181 ARG A N 1
ATOM 1376 C CA . ARG A 1 181 ? 8.840 -3.693 -2.185 1.00 78.38 181 ARG A CA 1
ATOM 1377 C C . ARG A 1 181 ? 8.794 -5.202 -1.971 1.00 78.38 181 ARG A C 1
ATOM 1379 O O . ARG A 1 181 ? 9.845 -5.848 -1.934 1.00 78.38 181 ARG A O 1
ATOM 1386 N N . LYS A 1 182 ? 7.582 -5.766 -1.992 1.00 81.00 182 LYS A N 1
ATOM 1387 C CA . LYS A 1 182 ? 7.316 -7.181 -1.684 1.00 81.00 182 LYS A CA 1
ATOM 1388 C C . LYS A 1 182 ? 7.776 -7.563 -0.274 1.00 81.00 182 LYS A C 1
ATOM 1390 O O . LYS A 1 182 ? 8.135 -8.719 -0.035 1.00 81.00 182 LYS A O 1
ATOM 1395 N N . SER A 1 183 ? 7.827 -6.599 0.642 1.00 79.44 183 SER A N 1
ATOM 1396 C CA . SER A 1 183 ? 8.146 -6.853 2.040 1.00 79.44 183 SER A CA 1
ATOM 1397 C C . SER A 1 183 ? 6.870 -6.906 2.855 1.00 79.44 183 SER A C 1
ATOM 1399 O O . SER A 1 183 ? 6.023 -6.013 2.811 1.00 79.44 183 SER A O 1
ATOM 1401 N N . PHE A 1 184 ? 6.758 -7.968 3.637 1.00 85.12 184 PHE A N 1
ATOM 1402 C CA . PHE A 1 184 ? 5.683 -8.108 4.590 1.00 85.12 184 PHE A CA 1
ATOM 1403 C C . PHE A 1 184 ? 6.065 -7.479 5.932 1.00 85.12 184 PHE A C 1
ATOM 1405 O O . PHE A 1 184 ? 7.083 -7.834 6.531 1.00 85.12 184 PHE A O 1
ATOM 1412 N N . HIS A 1 185 ? 5.213 -6.587 6.424 1.00 85.19 185 HIS A N 1
ATOM 1413 C CA . HIS A 1 185 ? 5.335 -5.908 7.707 1.00 85.19 185 HIS A CA 1
ATOM 1414 C C . HIS A 1 185 ? 4.343 -6.527 8.687 1.00 85.19 185 HIS A C 1
ATOM 1416 O O . HIS A 1 185 ? 3.180 -6.135 8.780 1.00 85.19 185 HIS A O 1
ATOM 1422 N N . GLY A 1 186 ? 4.804 -7.571 9.375 1.00 84.38 186 GLY A N 1
ATOM 1423 C CA . GLY A 1 186 ? 3.998 -8.375 10.286 1.00 84.38 186 GLY A CA 1
ATOM 1424 C C . GLY A 1 186 ? 4.082 -7.954 11.737 1.00 84.38 186 GLY A C 1
ATOM 1425 O O . GLY A 1 186 ? 5.174 -7.736 12.259 1.00 84.38 186 GLY A O 1
ATOM 1426 N N . TYR A 1 187 ? 2.948 -7.987 12.433 1.00 85.56 187 TYR A N 1
ATOM 1427 C CA . TYR A 1 187 ? 2.935 -7.889 13.887 1.00 85.56 187 TYR A CA 1
ATOM 1428 C C . TYR A 1 187 ? 3.103 -9.272 14.546 1.00 85.56 187 TYR A C 1
ATOM 1430 O O . TYR A 1 187 ? 2.655 -10.291 14.003 1.00 85.56 187 TYR A O 1
ATOM 1438 N N . PRO A 1 188 ? 3.749 -9.348 15.727 1.00 83.38 188 PRO A N 1
ATOM 1439 C CA . PRO A 1 188 ? 3.807 -10.577 16.512 1.00 83.38 188 PRO A CA 1
ATOM 1440 C C . PRO A 1 188 ? 2.413 -11.082 16.907 1.00 83.38 188 PRO A C 1
ATOM 1442 O O . PRO A 1 188 ? 1.462 -10.310 17.031 1.00 83.38 188 PRO A O 1
ATOM 1445 N N . THR A 1 189 ? 2.293 -12.382 17.185 1.00 85.12 189 THR A N 1
ATOM 1446 C CA . THR A 1 189 ? 1.041 -12.977 17.676 1.00 85.12 189 THR A CA 1
ATOM 1447 C C . THR A 1 189 ? 0.511 -12.221 18.899 1.00 85.12 189 THR A C 1
ATOM 1449 O O . THR A 1 189 ? 1.239 -12.022 19.869 1.00 85.12 189 THR A O 1
ATOM 1452 N N . GLY A 1 190 ? -0.769 -11.839 18.859 1.00 89.25 190 GLY A N 1
ATOM 1453 C CA . GLY A 1 190 ? -1.429 -11.066 19.917 1.00 89.25 190 G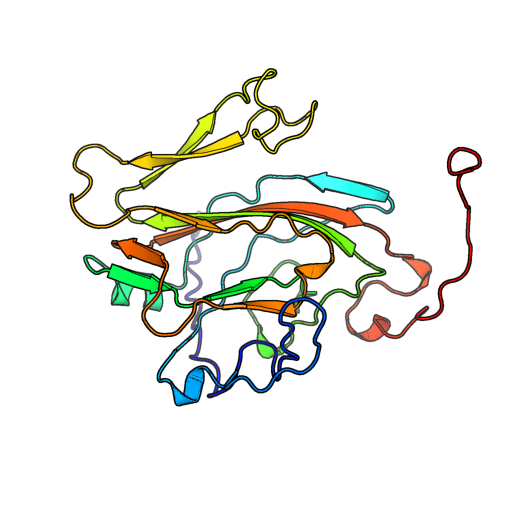LY A CA 1
ATOM 1454 C C . GLY A 1 190 ? -1.392 -9.547 19.717 1.00 89.25 190 GLY A C 1
ATOM 1455 O O . GLY A 1 190 ? -2.007 -8.833 20.503 1.00 89.25 190 GLY A O 1
ATOM 1456 N N . TYR A 1 191 ? -0.728 -9.060 18.666 1.00 91.62 191 TYR A N 1
ATOM 1457 C CA . TYR A 1 191 ? -0.661 -7.644 18.314 1.00 91.62 191 TYR A CA 1
ATOM 1458 C C . TYR A 1 191 ? -1.356 -7.372 16.978 1.00 91.62 191 TYR A C 1
ATOM 1460 O O . TYR A 1 191 ? -1.318 -8.192 16.060 1.00 91.62 191 TYR A O 1
ATOM 1468 N N . ALA A 1 192 ? -1.992 -6.206 16.881 1.00 94.25 192 ALA A N 1
ATOM 1469 C CA . ALA A 1 192 ? -2.615 -5.699 15.667 1.00 94.25 192 ALA A CA 1
ATOM 1470 C C . ALA A 1 192 ? -2.774 -4.177 15.754 1.00 94.25 192 ALA A C 1
ATOM 1472 O O . ALA A 1 192 ? -2.939 -3.626 16.847 1.00 94.25 192 ALA A O 1
ATOM 1473 N N . GLN A 1 193 ? -2.806 -3.510 14.604 1.00 95.00 193 GLN A N 1
ATOM 1474 C CA . GLN A 1 193 ? -3.351 -2.162 14.496 1.00 95.00 193 GLN A CA 1
ATOM 1475 C C . GLN A 1 193 ? -4.876 -2.251 14.376 1.00 95.00 193 GLN A C 1
ATOM 1477 O O . GLN A 1 193 ? -5.407 -2.887 13.466 1.00 95.00 193 GLN A O 1
ATOM 1482 N N . LEU A 1 194 ? -5.593 -1.652 15.327 1.00 96.62 194 LEU A N 1
ATOM 1483 C CA . LEU A 1 194 ? -7.056 -1.675 15.370 1.00 96.62 194 LEU A CA 1
ATOM 1484 C C . LEU A 1 194 ? -7.628 -0.434 14.694 1.00 96.62 194 LEU A C 1
ATOM 1486 O O . LEU A 1 194 ? -7.208 0.673 15.015 1.00 96.62 194 LEU A O 1
ATOM 1490 N N . ILE A 1 195 ? -8.622 -0.597 13.827 1.00 97.38 195 ILE A N 1
ATOM 1491 C CA . ILE A 1 195 ? -9.322 0.528 13.205 1.00 97.38 195 ILE A CA 1
ATOM 1492 C C . ILE A 1 195 ? -10.830 0.308 13.206 1.00 97.38 195 ILE A C 1
ATOM 1494 O O . ILE A 1 195 ? -11.327 -0.751 12.819 1.00 97.38 195 ILE A O 1
ATOM 1498 N N . HIS A 1 196 ? -11.576 1.308 13.663 1.00 97.81 196 HIS A N 1
ATOM 1499 C CA . HIS A 1 196 ? -13.028 1.264 13.706 1.00 97.81 196 HIS A CA 1
ATOM 1500 C C . HIS A 1 196 ? -13.650 1.739 12.388 1.00 97.81 196 HIS A C 1
ATOM 1502 O O . HIS A 1 196 ? -13.389 2.851 11.934 1.00 97.81 196 HIS A O 1
ATOM 1508 N N . SER A 1 197 ? -14.540 0.918 11.824 1.00 97.69 197 SER A N 1
ATOM 1509 C CA . SER A 1 197 ? -15.322 1.206 10.614 1.00 97.69 197 SER A CA 1
ATOM 1510 C C . SER A 1 197 ? -14.484 1.770 9.453 1.00 97.69 197 SER A C 1
ATOM 1512 O O . SER A 1 197 ? -14.802 2.857 8.968 1.00 97.69 197 SER A O 1
ATOM 1514 N N . PRO A 1 198 ? -13.404 1.082 9.024 1.00 97.88 198 PRO A N 1
ATOM 1515 C CA . PRO A 1 198 ? -12.512 1.563 7.971 1.00 97.88 198 PRO A CA 1
ATOM 1516 C C . PRO A 1 198 ? -13.252 1.706 6.633 1.00 97.88 198 PRO A C 1
ATOM 1518 O O . PRO A 1 198 ? -14.039 0.836 6.254 1.00 97.88 198 PRO A O 1
ATOM 1521 N N . THR A 1 199 ? -12.988 2.792 5.906 1.00 98.00 199 THR A N 1
ATOM 1522 C CA . THR A 1 199 ? -13.669 3.104 4.635 1.00 98.00 199 THR A CA 1
ATOM 1523 C C . THR A 1 199 ? -12.723 3.417 3.492 1.00 98.00 199 THR A C 1
ATOM 1525 O O . THR A 1 199 ? -13.047 3.132 2.339 1.00 98.00 199 THR A O 1
ATOM 1528 N N . GLN A 1 200 ? -11.581 4.038 3.783 1.00 97.38 200 GLN A N 1
ATOM 1529 C CA . GLN A 1 200 ? -10.682 4.556 2.757 1.00 97.38 200 GLN A CA 1
ATOM 1530 C C . GLN A 1 200 ? -9.219 4.351 3.147 1.00 97.38 200 GLN A C 1
ATOM 1532 O O . GLN A 1 200 ? -8.873 4.235 4.324 1.00 97.38 200 GLN A O 1
ATOM 1537 N N . TRP A 1 201 ? -8.376 4.335 2.126 1.00 95.69 201 TRP A N 1
ATOM 1538 C CA . TRP A 1 201 ? -6.928 4.292 2.198 1.00 95.69 201 TRP A CA 1
ATOM 1539 C C . TRP A 1 201 ? -6.342 5.507 1.492 1.00 95.69 201 TRP A C 1
ATOM 1541 O O . TRP A 1 201 ? -6.825 5.915 0.442 1.00 95.69 201 TRP A O 1
ATOM 1551 N N . HIS A 1 202 ? -5.274 6.063 2.025 1.00 93.75 202 HIS A N 1
ATOM 1552 C CA . HIS A 1 202 ? -4.521 7.153 1.429 1.00 93.75 202 HIS A CA 1
ATOM 1553 C C . HIS A 1 202 ? -3.049 6.788 1.458 1.00 93.75 202 HIS A C 1
ATOM 1555 O O . HIS A 1 202 ? -2.592 6.179 2.423 1.00 93.75 202 HIS A O 1
ATOM 1561 N N . ILE A 1 203 ? -2.305 7.192 0.432 1.00 89.75 203 ILE A N 1
ATOM 1562 C CA . ILE A 1 203 ? -0.859 7.013 0.403 1.00 89.75 203 ILE A CA 1
ATOM 1563 C C . ILE A 1 203 ? -0.171 8.195 -0.275 1.00 89.75 203 ILE A C 1
ATOM 1565 O O . ILE A 1 203 ? -0.618 8.669 -1.318 1.00 89.75 203 ILE A O 1
ATOM 1569 N N . THR A 1 204 ? 0.960 8.608 0.287 1.00 87.94 204 THR A N 1
ATOM 1570 C CA . THR A 1 204 ? 1.894 9.561 -0.319 1.00 87.94 204 THR A CA 1
ATOM 1571 C C . THR A 1 204 ? 3.217 8.835 -0.578 1.00 87.94 204 THR A C 1
ATOM 1573 O O . THR A 1 204 ? 4.106 8.845 0.276 1.00 87.94 204 THR A O 1
ATOM 1576 N N . PRO A 1 205 ? 3.369 8.121 -1.706 1.00 87.31 205 PRO A N 1
ATOM 1577 C CA . PRO A 1 205 ? 4.613 7.438 -2.010 1.00 87.31 205 PRO A CA 1
ATOM 1578 C C . PRO A 1 205 ? 5.681 8.443 -2.455 1.00 87.31 205 PRO A C 1
ATOM 1580 O O . PRO A 1 205 ? 5.386 9.394 -3.179 1.00 87.31 205 PRO A O 1
ATOM 1583 N N . MET A 1 206 ? 6.929 8.184 -2.073 1.00 86.00 206 MET A N 1
ATOM 1584 C CA . MET A 1 206 ? 8.115 8.824 -2.631 1.00 86.00 206 MET A CA 1
ATOM 1585 C C . MET A 1 206 ? 8.885 7.798 -3.459 1.00 86.00 206 MET A C 1
ATOM 1587 O O . MET A 1 206 ? 9.401 6.810 -2.930 1.00 86.00 206 MET A O 1
ATOM 1591 N N . GLN A 1 207 ? 8.952 8.015 -4.767 1.00 86.88 207 GLN A N 1
ATOM 1592 C CA . GLN A 1 207 ? 9.557 7.091 -5.717 1.00 86.88 207 GLN A CA 1
ATOM 1593 C C . GLN A 1 207 ? 10.481 7.836 -6.666 1.00 86.88 207 GLN A C 1
ATOM 1595 O O . GLN A 1 207 ? 10.173 8.936 -7.113 1.00 86.88 207 GLN A O 1
ATOM 1600 N N . ILE A 1 208 ? 11.601 7.214 -7.009 1.00 88.00 208 ILE A N 1
ATOM 1601 C CA . ILE A 1 208 ? 12.522 7.728 -8.013 1.00 88.00 208 ILE A CA 1
ATOM 1602 C C . ILE A 1 208 ? 12.484 6.795 -9.204 1.00 88.00 208 ILE A C 1
ATOM 1604 O O . ILE A 1 208 ? 12.785 5.600 -9.102 1.00 88.00 208 ILE A O 1
ATOM 1608 N N . ASP A 1 209 ? 12.138 7.355 -10.350 1.00 89.38 209 ASP A N 1
ATOM 1609 C CA . ASP A 1 209 ? 12.150 6.613 -11.590 1.00 89.38 209 ASP A CA 1
ATOM 1610 C C . ASP A 1 209 ? 13.589 6.423 -12.086 1.00 89.38 209 ASP A C 1
ATOM 1612 O O . ASP A 1 209 ? 14.304 7.374 -12.400 1.00 89.38 209 ASP A O 1
ATOM 1616 N N . THR A 1 210 ? 14.010 5.168 -12.185 1.00 88.19 210 THR A N 1
ATOM 1617 C CA . THR A 1 210 ? 15.354 4.776 -12.634 1.00 88.19 210 THR A CA 1
ATOM 1618 C C . THR A 1 210 ? 15.316 3.958 -13.922 1.00 88.19 210 THR A C 1
ATOM 1620 O O . THR A 1 210 ? 16.327 3.415 -14.372 1.00 88.19 210 THR A O 1
ATOM 1623 N N . ARG A 1 211 ? 14.150 3.873 -14.567 1.00 86.56 211 ARG A N 1
ATOM 1624 C CA . ARG A 1 211 ? 13.935 2.971 -15.691 1.00 86.56 211 ARG A CA 1
ATOM 1625 C C . ARG A 1 211 ? 14.587 3.481 -16.973 1.00 86.56 211 ARG A C 1
ATOM 1627 O O . ARG A 1 211 ? 14.215 4.515 -17.526 1.00 86.56 211 ARG A O 1
ATOM 1634 N N . LYS A 1 212 ? 15.449 2.657 -17.558 1.00 87.06 212 LYS A N 1
ATOM 1635 C CA . LYS A 1 212 ? 15.954 2.825 -18.929 1.00 87.06 212 LYS A CA 1
ATOM 1636 C C . LYS A 1 212 ? 14.885 2.379 -19.941 1.00 87.06 212 LYS A C 1
ATOM 1638 O O . LYS A 1 212 ? 14.649 1.181 -20.098 1.00 87.06 212 LYS A O 1
ATOM 1643 N N . ARG A 1 213 ? 14.180 3.321 -20.587 1.00 87.56 213 ARG A N 1
ATOM 1644 C CA . ARG A 1 213 ? 13.006 3.030 -21.452 1.00 87.56 213 ARG A CA 1
ATOM 1645 C C . ARG A 1 213 ? 13.353 2.179 -22.674 1.00 87.56 213 ARG A C 1
ATOM 1647 O O . ARG A 1 213 ? 12.506 1.428 -23.147 1.00 87.56 213 ARG A O 1
ATOM 1654 N N . GLU A 1 214 ? 14.593 2.241 -23.148 1.00 88.25 214 GLU A N 1
ATOM 1655 C CA . GLU A 1 214 ? 15.125 1.438 -24.257 1.00 88.25 214 GLU A CA 1
ATOM 1656 C C . GLU A 1 214 ? 15.069 -0.067 -23.959 1.00 88.25 214 GLU A C 1
ATOM 1658 O O . GLU A 1 214 ? 15.069 -0.892 -24.869 1.00 88.25 214 GLU A O 1
ATOM 1663 N N . CYS A 1 215 ? 14.980 -0.430 -22.679 1.00 85.25 215 CYS A N 1
ATOM 1664 C CA . CYS A 1 215 ? 14.829 -1.803 -22.222 1.00 85.25 215 CYS A CA 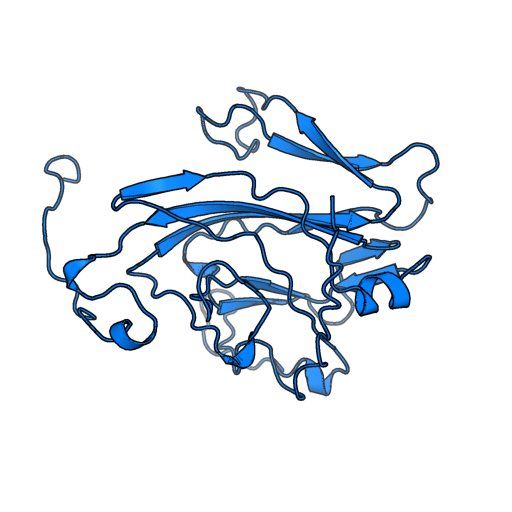1
ATOM 1665 C C . CYS A 1 215 ? 13.368 -2.284 -22.250 1.00 85.25 215 CYS A C 1
ATOM 1667 O O . CYS A 1 215 ? 13.110 -3.450 -21.971 1.00 85.25 215 CYS A O 1
ATOM 1669 N N . GLY A 1 216 ? 12.418 -1.427 -22.632 1.00 88.31 216 GLY A N 1
ATOM 1670 C CA . GLY A 1 216 ? 10.994 -1.730 -22.759 1.00 88.31 216 GLY A CA 1
ATOM 1671 C C . GLY A 1 216 ? 10.137 -1.055 -21.690 1.00 88.31 216 GLY A C 1
ATOM 1672 O O . GLY A 1 216 ? 10.652 -0.604 -20.663 1.00 88.31 216 GLY A O 1
ATOM 1673 N N . VAL A 1 217 ? 8.822 -0.978 -21.962 1.00 86.69 217 VAL A N 1
ATOM 1674 C CA . VAL A 1 217 ? 7.813 -0.248 -21.159 1.00 86.69 217 VAL A CA 1
ATOM 1675 C C . VAL A 1 217 ? 6.760 -1.137 -20.458 1.00 86.69 217 VAL A C 1
ATOM 1677 O O . VAL A 1 217 ? 6.020 -0.653 -19.607 1.00 86.69 217 VAL A O 1
ATOM 1680 N N . THR A 1 218 ? 6.756 -2.453 -20.695 1.00 89.31 218 THR A N 1
ATOM 1681 C CA . THR A 1 218 ? 5.681 -3.374 -20.257 1.00 89.31 218 THR A CA 1
ATOM 1682 C C . THR A 1 218 ? 6.165 -4.498 -19.333 1.00 89.31 218 THR A C 1
ATOM 1684 O O . THR A 1 218 ? 7.368 -4.750 -19.231 1.00 89.31 218 THR A O 1
ATOM 1687 N N . ALA A 1 219 ? 5.233 -5.232 -18.714 1.00 88.38 219 ALA A N 1
ATOM 1688 C CA . ALA A 1 219 ? 5.532 -6.417 -17.903 1.00 88.38 219 ALA A CA 1
ATOM 1689 C C . ALA A 1 219 ? 6.360 -7.479 -18.657 1.00 88.38 219 ALA A C 1
ATOM 1691 O O . ALA A 1 219 ? 7.280 -8.068 -18.097 1.00 88.38 219 ALA A O 1
ATOM 1692 N N . ALA A 1 220 ? 6.132 -7.659 -19.963 1.00 90.94 220 ALA A N 1
ATOM 1693 C CA . ALA A 1 220 ? 6.916 -8.584 -20.789 1.00 90.94 220 ALA A CA 1
ATOM 1694 C C . ALA A 1 220 ? 8.411 -8.211 -20.881 1.00 90.94 220 ALA A C 1
ATOM 1696 O O . ALA A 1 220 ? 9.244 -9.053 -21.208 1.00 90.94 220 ALA A O 1
ATOM 1697 N N . SER A 1 221 ? 8.762 -6.957 -20.582 1.00 91.31 221 SER A N 1
ATOM 1698 C CA . SER A 1 221 ? 10.127 -6.436 -20.694 1.00 91.31 221 SER A CA 1
ATOM 1699 C C . SER A 1 221 ? 10.917 -6.409 -19.380 1.00 91.31 221 SER A C 1
ATOM 1701 O O . SER A 1 221 ? 12.082 -6.025 -19.399 1.00 91.31 221 SER A O 1
ATOM 1703 N N . ILE A 1 222 ? 10.358 -6.865 -18.246 1.00 89.12 222 ILE A N 1
ATOM 1704 C CA . ILE A 1 222 ? 11.036 -6.782 -16.930 1.00 89.12 222 ILE A CA 1
ATOM 1705 C C . ILE A 1 222 ? 12.380 -7.524 -16.857 1.00 89.12 222 ILE A C 1
ATOM 1707 O O . ILE A 1 222 ? 13.187 -7.264 -15.968 1.00 89.12 222 ILE A O 1
ATOM 1711 N N . LYS A 1 223 ? 12.618 -8.487 -17.756 1.00 90.06 223 LYS A N 1
ATOM 1712 C CA . LYS A 1 223 ? 13.870 -9.259 -17.819 1.00 90.06 223 LYS A CA 1
ATOM 1713 C C . LYS A 1 223 ? 14.903 -8.662 -18.774 1.00 90.06 223 LYS A C 1
ATOM 1715 O O . LYS A 1 223 ? 16.007 -9.195 -18.880 1.00 90.06 223 LYS A O 1
ATOM 1720 N N . ASN A 1 224 ? 14.581 -7.556 -19.432 1.00 89.69 224 ASN A N 1
ATOM 1721 C CA . ASN A 1 224 ? 15.528 -6.833 -20.265 1.00 89.69 224 ASN A CA 1
ATOM 1722 C C . ASN A 1 224 ? 16.455 -5.985 -19.386 1.00 89.69 224 ASN A C 1
ATOM 1724 O O . ASN A 1 224 ? 16.037 -5.460 -18.357 1.00 89.69 224 ASN A O 1
ATOM 1728 N N . CYS A 1 225 ? 17.714 -5.830 -19.807 1.00 79.00 225 CYS A N 1
ATOM 1729 C CA . CYS A 1 225 ? 18.701 -4.975 -19.132 1.00 79.00 225 CYS A CA 1
ATOM 1730 C C . CYS A 1 225 ? 18.847 -5.240 -17.621 1.00 79.00 225 CYS A C 1
ATOM 1732 O O . CYS A 1 225 ? 18.931 -4.319 -16.812 1.00 79.00 225 CYS A O 1
ATOM 1734 N N . THR A 1 226 ? 18.872 -6.513 -17.226 1.00 81.38 226 THR A N 1
ATOM 1735 C CA . THR A 1 226 ? 19.050 -6.932 -15.823 1.00 81.38 226 THR A CA 1
ATOM 1736 C C . THR A 1 226 ? 20.477 -6.752 -15.314 1.00 81.38 226 THR A C 1
ATOM 1738 O O . THR A 1 226 ? 20.718 -6.828 -14.112 1.00 81.38 226 THR A O 1
ATOM 1741 N N . LYS A 1 227 ? 21.434 -6.518 -16.217 1.00 80.31 227 LYS A N 1
ATOM 1742 C CA . LYS A 1 227 ? 22.808 -6.175 -15.863 1.00 80.31 227 LYS A CA 1
ATOM 1743 C C . LYS A 1 227 ? 22.913 -4.667 -15.706 1.00 80.31 227 LYS A C 1
ATOM 1745 O O . LYS A 1 227 ? 22.557 -3.926 -16.618 1.00 80.31 227 LYS A O 1
ATOM 1750 N N . PHE A 1 228 ? 23.421 -4.235 -14.557 1.00 72.94 228 PHE A N 1
ATOM 1751 C CA . PHE A 1 228 ? 23.805 -2.848 -14.365 1.00 72.94 228 PHE A CA 1
ATOM 1752 C C . PHE A 1 228 ? 24.936 -2.508 -15.340 1.00 72.94 228 PHE A C 1
ATOM 1754 O O . PHE A 1 228 ? 26.005 -3.117 -15.311 1.00 72.94 228 PHE A O 1
ATOM 1761 N N . GLU A 1 229 ? 24.679 -1.552 -16.220 1.00 70.88 229 GLU A N 1
ATOM 1762 C CA . GLU A 1 229 ? 25.687 -0.944 -17.076 1.00 70.88 229 GLU A CA 1
ATOM 1763 C C . GLU A 1 229 ? 25.936 0.452 -16.521 1.00 70.88 229 GLU A C 1
ATOM 1765 O O . GLU A 1 229 ? 24.990 1.210 -16.327 1.00 70.88 229 GLU A O 1
ATOM 1770 N N . HIS A 1 230 ? 27.188 0.806 -16.240 1.00 63.56 230 HIS A N 1
ATOM 1771 C CA . HIS A 1 230 ? 27.509 2.169 -15.834 1.00 63.56 230 HIS A CA 1
ATOM 1772 C C . HIS A 1 230 ? 27.196 3.108 -17.000 1.00 63.56 230 HIS A C 1
ATOM 1774 O O . HIS A 1 230 ? 27.903 3.106 -18.008 1.00 63.56 230 HIS A O 1
ATOM 1780 N N . TRP A 1 231 ? 26.152 3.920 -16.879 1.00 62.75 231 TRP A N 1
ATOM 1781 C CA . TRP A 1 231 ? 25.840 4.940 -17.869 1.00 62.75 231 TRP A CA 1
ATOM 1782 C C . TRP A 1 231 ? 25.585 6.262 -17.137 1.00 62.75 231 TRP A C 1
ATOM 1784 O O . TRP A 1 231 ? 24.549 6.467 -16.524 1.00 62.75 231 TRP A O 1
ATOM 1794 N N . LEU A 1 232 ? 26.618 7.114 -17.155 1.00 58.28 232 LEU A N 1
ATOM 1795 C CA . LEU A 1 232 ? 26.769 8.370 -16.406 1.00 58.28 232 LEU A CA 1
ATOM 1796 C C . LEU A 1 232 ? 26.757 8.234 -14.874 1.00 58.28 232 LEU A C 1
ATOM 1798 O O . LEU A 1 232 ? 25.732 8.345 -14.214 1.00 58.28 232 LEU A O 1
ATOM 1802 N N . GLU A 1 233 ? 27.953 8.125 -14.296 1.00 52.50 233 GLU A N 1
ATOM 1803 C CA . GLU A 1 233 ? 28.193 8.597 -12.932 1.00 52.50 233 GLU A CA 1
ATOM 1804 C C . GLU A 1 233 ? 28.240 10.136 -12.990 1.00 52.50 233 GLU A C 1
ATOM 1806 O O . GLU A 1 233 ? 29.098 10.685 -13.698 1.00 52.50 233 GLU A O 1
ATOM 1811 N N . PRO A 1 234 ? 27.327 10.869 -12.326 1.00 52.41 234 PRO A N 1
ATOM 1812 C CA . PRO A 1 234 ? 27.455 12.315 -12.222 1.00 52.41 234 PRO A CA 1
ATOM 1813 C C . PRO A 1 234 ? 28.831 12.620 -11.630 1.00 52.41 234 PRO A C 1
ATOM 1815 O O . PRO A 1 234 ? 29.183 12.074 -10.589 1.00 52.41 234 PRO A O 1
ATOM 1818 N N . LYS A 1 235 ? 29.623 13.501 -12.255 1.00 50.44 235 LYS A N 1
ATOM 1819 C CA . LYS A 1 235 ? 30.960 13.871 -11.736 1.00 50.44 235 LYS A CA 1
ATOM 1820 C C . LYS A 1 235 ? 30.932 14.369 -10.281 1.00 50.44 235 LYS A C 1
ATOM 1822 O O . LYS A 1 235 ? 31.968 14.385 -9.637 1.00 50.44 235 LYS A O 1
ATOM 1827 N N . GLN A 1 236 ? 29.760 14.792 -9.807 1.00 49.28 236 GLN A N 1
ATOM 1828 C CA . GLN A 1 236 ? 29.479 15.280 -8.456 1.00 49.28 236 GLN A CA 1
ATOM 1829 C C . GLN A 1 236 ? 29.253 14.158 -7.423 1.00 49.28 236 GLN A C 1
ATOM 1831 O O . GLN A 1 236 ? 29.105 14.460 -6.246 1.00 49.28 236 GLN A O 1
ATOM 1836 N N . ALA A 1 237 ? 29.196 12.890 -7.842 1.00 44.62 237 ALA A N 1
ATOM 1837 C CA . ALA A 1 237 ? 29.053 11.728 -6.961 1.00 44.62 237 ALA A CA 1
ATOM 1838 C C . ALA A 1 237 ? 30.406 11.154 -6.481 1.00 44.62 237 ALA A C 1
ATOM 1840 O O . ALA A 1 237 ? 30.428 10.084 -5.875 1.00 44.62 237 ALA A O 1
ATOM 1841 N N . ARG A 1 238 ? 31.518 11.852 -6.758 1.00 45.00 238 ARG A N 1
ATOM 1842 C CA . ARG A 1 238 ? 32.879 11.525 -6.307 1.00 45.00 238 ARG A CA 1
ATOM 1843 C C . ARG A 1 238 ? 33.428 12.589 -5.375 1.00 45.00 238 ARG A C 1
ATOM 1845 O O . ARG A 1 238 ? 33.179 13.782 -5.660 1.00 45.00 238 ARG A O 1
#

pLDDT: mean 81.67, std 16.9, range [20.53, 98.31]

Foldseek 3Di:
DDDPPDQQPPDFDPQADDVHDDWDDDVPDINPDDPPRVVVVVDGDDDFDFFDDDDDAQDWQFDKSDWGWDRPVVLVVQAQHKDWAQWDADFDWDDPPPRDPSNCPVPTDGADCLFKKWQWKKKKWAAPFKDKDWAADDPPDPPRPQPPPRRTDIDIDGHPPRDPDAARMDMDIDNDISCRHRDMGGHPPPDTRMHHSTTIMIMGITMHGNDDCVQDDHPVSSPGPPDDDDDDDDPVVD

Secondary structure (DSSP, 8-state):
----------PPPPSS-TTS-----BTTBSS------TGGGT-------PPPP---TT-EEE----EEEPPHHHHHHHTTSEEEE-EEEE--EE-SSTT-TTSSGGG-EEPPTTTEEEEEEEEEEEETTEEEEEE---TT-TTSTTGGG-S-EEEEEEPTTPPSSS-SEEEE--S-SGGGBTEEEEPPTT--EEEESEEEEEEEEEEEE---GGG-SSGGGTTTT-S-------GGG-

Sequence (238 aa):
MLVVAGTIISAAVPSGNMNGKYSVSSGARMDVPFNDDYASKGNEYFDVYSPEIATTYGENFWTDMGLNPLPDHIVQRFAGKVLAITGYEQDQVLVEPAGKPGVNPDKDVSVPINWAYNHHYEGYMVGTHAELERVEPDPNNWADHGGPNAPAKWVATDKPGAPQGFPTSQYFSEGNGGESRKSFHGYPTGYAQLIHSPTQWHITPMQIDTRKRECGVTAASIKNCTKFEHWLEPKQAR